Protein AF-A0AAV2H6C2-F1 (afdb_monomer_lite)

Sequence (199 aa):
DSQDSVSSLHEPSRVMVLQISHHDLALISLDKKVAILQCKFKDISSVSQGSLKQDMFGIVAREGSTFICYILNCLSGAVVSEIMGTLQTAFAAAYSKQGAGANTANSSMASSTTGSTTGSTTSTQSGTQNQVCTMCPLHQLHRLSQEIGGMSQQAAHDLLVKKVQLLPDKELNDLNHKMQIEAPESFEESNEVIMIYLR

Organism: Lymnaea stagnalis (NCBI:txid6523)

Secondary structure (DSSP, 8-state):
---------------EEEEE-SSEEEEEETTTTEEEEEEEGGGEEEEEE-SS-TTEEEEEEEETTEEEEEEEE-S-HHHHHHHHHHHHHHHHHHHHGGG-SS-------------------------------TTSHHHHHHHHHHHHTTS-HHHHHHHHHHHHTTS-HHHHHHHHHHHHHH--SSHHHHHHHHHHHH-

InterPro domains:
  IPR006020 PTB/PI domain [PF00640] (8-97)
  IPR011993 PH-like domain superfamily [G3DSA:2.30.29.30] (1-100)

Radius of gyration: 23.99 Å; chains: 1; bounding box: 71×57×54 Å

pLDDT: mean 76.6, std 21.9, range [24.83, 97.31]

Foldseek 3Di:
DDDDPPPPPPPDDFDWDWAQDLFWIFIAGPVVRDTPDIGGPLQWPDKAADPVALQKIWTWGDDPPDIDIDIDGHPHSVVVVVVVVVVVVSSVSNVVVVPPPDDDDDDDDDDDDDDDDDDDDDDDPPPPPPPPPCPRLVNVLVVLVVVLVPDDLVVNLVVLVVVLVPDPPVLNVVLVVQCVVQVDPDSNVVSVSSSVSSD

Structure (mmCIF, N/CA/C/O backbone):
data_AF-A0AAV2H6C2-F1
#
_entry.id   AF-A0AAV2H6C2-F1
#
loop_
_atom_site.group_PDB
_atom_site.id
_atom_site.type_symbol
_atom_site.label_atom_id
_atom_site.label_alt_id
_atom_site.label_comp_id
_atom_site.label_asym_id
_atom_site.label_entity_id
_atom_site.label_seq_id
_atom_site.pdbx_PDB_ins_code
_atom_site.Cartn_x
_atom_site.Cartn_y
_atom_site.Cartn_z
_atom_site.occupancy
_atom_site.B_iso_or_equiv
_atom_site.auth_seq_id
_atom_site.auth_comp_id
_atom_site.auth_asym_id
_atom_site.auth_atom_id
_atom_site.pdbx_PDB_model_num
ATOM 1 N N . ASP A 1 1 ? 48.702 -16.214 3.462 1.00 38.09 1 ASP A N 1
ATOM 2 C CA . ASP A 1 1 ? 48.396 -15.584 2.170 1.00 38.09 1 ASP A CA 1
ATOM 3 C C . ASP A 1 1 ? 47.145 -16.241 1.599 1.00 38.09 1 ASP A C 1
ATOM 5 O O . ASP A 1 1 ? 47.225 -17.223 0.876 1.00 38.09 1 ASP A O 1
ATOM 9 N N . SER A 1 2 ? 45.973 -15.818 2.070 1.00 40.22 2 SER A N 1
ATOM 10 C CA . SER A 1 2 ? 44.694 -16.426 1.679 1.00 40.22 2 SER A CA 1
ATOM 11 C C . SER A 1 2 ? 43.656 -15.316 1.569 1.00 40.22 2 SER A C 1
ATOM 13 O O . SER A 1 2 ? 42.956 -15.003 2.528 1.00 40.22 2 SER A O 1
ATOM 15 N N . GLN A 1 3 ? 43.649 -14.647 0.415 1.00 38.84 3 GLN A N 1
ATOM 16 C CA . GLN A 1 3 ? 42.565 -13.764 -0.007 1.00 38.84 3 GLN A CA 1
ATOM 17 C C . GLN A 1 3 ? 41.456 -14.625 -0.618 1.00 38.84 3 GLN A C 1
ATOM 19 O O . GLN A 1 3 ? 41.525 -15.005 -1.786 1.00 38.84 3 GLN A O 1
ATOM 24 N N . ASP A 1 4 ? 40.426 -14.922 0.172 1.00 40.88 4 ASP A N 1
ATOM 25 C CA . ASP A 1 4 ? 39.151 -15.398 -0.356 1.00 40.88 4 ASP A CA 1
ATOM 26 C C . ASP A 1 4 ? 38.476 -14.258 -1.126 1.00 40.88 4 ASP A C 1
ATOM 28 O O . ASP A 1 4 ? 38.009 -13.261 -0.570 1.00 40.88 4 ASP A O 1
ATOM 32 N N . SER A 1 5 ? 38.474 -14.401 -2.447 1.00 45.78 5 SER A N 1
ATOM 33 C CA . SER A 1 5 ? 37.776 -13.519 -3.371 1.00 45.78 5 SER A CA 1
ATOM 34 C C . SER A 1 5 ? 36.283 -13.831 -3.306 1.00 45.78 5 SER A C 1
ATOM 36 O O . SER A 1 5 ? 35.799 -14.724 -3.997 1.00 45.78 5 SER A O 1
ATOM 38 N N . VAL A 1 6 ? 35.531 -13.095 -2.483 1.00 43.59 6 VAL A N 1
ATOM 39 C CA . VAL A 1 6 ? 34.063 -13.094 -2.554 1.00 43.59 6 VAL A CA 1
ATOM 40 C C . VAL A 1 6 ? 33.668 -12.336 -3.820 1.00 43.59 6 VAL A C 1
ATOM 42 O O . VAL A 1 6 ? 33.412 -11.134 -3.809 1.00 43.59 6 VAL A O 1
ATOM 45 N N . SER A 1 7 ? 33.664 -13.040 -4.949 1.00 40.41 7 SER A N 1
ATOM 46 C CA . SER A 1 7 ? 33.037 -12.581 -6.180 1.00 40.41 7 SER A CA 1
ATOM 47 C C . SER A 1 7 ? 31.546 -12.419 -5.905 1.00 40.41 7 SER A C 1
ATOM 49 O O . SER A 1 7 ? 30.802 -13.401 -5.891 1.00 40.41 7 SER A O 1
ATOM 51 N N . SER A 1 8 ? 31.107 -11.184 -5.645 1.00 43.53 8 SER A N 1
ATOM 52 C CA . SER A 1 8 ? 29.690 -10.846 -5.655 1.00 43.53 8 SER A CA 1
ATOM 53 C C . SER A 1 8 ? 29.160 -11.217 -7.037 1.00 43.53 8 SER A C 1
ATOM 55 O O . SER A 1 8 ? 29.452 -10.521 -8.014 1.00 43.53 8 SER A O 1
ATOM 57 N N . LEU A 1 9 ? 28.429 -12.328 -7.145 1.00 43.00 9 LEU A N 1
ATOM 58 C CA . LEU A 1 9 ? 27.594 -12.580 -8.309 1.00 43.00 9 LEU A CA 1
ATOM 59 C C . LEU A 1 9 ? 26.585 -11.432 -8.353 1.00 43.00 9 LEU A C 1
ATOM 61 O O . LEU A 1 9 ? 25.587 -11.432 -7.636 1.00 43.00 9 LEU A O 1
ATOM 65 N N . HIS A 1 10 ? 26.906 -10.409 -9.142 1.00 46.66 10 HIS A N 1
ATOM 66 C CA . HIS A 1 10 ? 25.959 -9.394 -9.557 1.00 46.66 10 HIS A CA 1
ATOM 67 C C . HIS A 1 10 ? 24.927 -10.133 -10.409 1.00 46.66 10 HIS A C 1
ATOM 69 O O . HIS A 1 10 ? 25.130 -10.357 -11.601 1.00 46.66 10 HIS A O 1
ATOM 75 N N . GLU A 1 11 ? 23.847 -10.584 -9.772 1.00 54.91 11 GLU A N 1
ATOM 76 C CA . GLU A 1 11 ? 22.616 -10.879 -10.492 1.00 54.91 11 GLU A CA 1
ATOM 77 C C . GLU A 1 11 ? 22.307 -9.636 -11.340 1.00 54.91 11 GLU A C 1
ATOM 79 O O . GLU A 1 11 ? 22.266 -8.527 -10.793 1.00 54.91 11 GLU A O 1
ATOM 84 N N . PRO A 1 12 ? 22.179 -9.775 -12.669 1.00 58.50 12 PRO A N 1
ATOM 85 C CA . PRO A 1 12 ? 21.961 -8.629 -13.533 1.00 58.50 12 PRO A CA 1
ATOM 86 C C . PRO A 1 12 ? 20.688 -7.898 -13.103 1.00 58.50 12 PRO A C 1
ATOM 88 O O . PRO A 1 12 ? 19.708 -8.526 -12.693 1.00 58.50 12 PRO A O 1
ATOM 91 N N . SER A 1 13 ? 20.703 -6.565 -13.199 1.00 64.44 13 SER A N 1
ATOM 92 C CA . SER A 1 13 ? 19.525 -5.735 -12.948 1.00 64.44 13 SER A CA 1
ATOM 93 C C . SER A 1 13 ? 18.350 -6.263 -13.766 1.00 64.44 13 SER A C 1
ATOM 95 O O . SER A 1 13 ? 18.356 -6.202 -14.995 1.00 64.44 13 SER A O 1
ATOM 97 N N . ARG A 1 14 ? 17.354 -6.818 -13.076 1.00 78.62 14 ARG A N 1
ATOM 98 C CA . ARG A 1 14 ? 16.168 -7.397 -13.707 1.00 78.62 14 ARG A CA 1
ATOM 99 C C . ARG A 1 14 ? 15.311 -6.266 -14.256 1.00 78.62 14 ARG A C 1
ATOM 101 O O . ARG A 1 14 ? 15.023 -5.310 -13.535 1.00 78.62 14 ARG A O 1
ATOM 108 N N . VAL A 1 15 ? 14.890 -6.364 -15.516 1.00 86.19 15 VAL A N 1
ATOM 109 C CA . VAL A 1 15 ? 13.993 -5.357 -16.096 1.00 86.19 15 VAL A CA 1
ATOM 110 C C . VAL A 1 15 ? 12.587 -5.596 -15.565 1.00 86.19 15 VAL A C 1
ATOM 112 O O . VAL A 1 15 ? 12.036 -6.701 -15.640 1.00 86.19 15 VAL A O 1
ATOM 115 N N . MET A 1 16 ? 12.009 -4.547 -14.996 1.00 90.69 16 MET A N 1
ATOM 116 C CA . MET A 1 16 ? 10.728 -4.609 -14.312 1.00 90.69 16 MET A CA 1
ATOM 117 C C . MET A 1 16 ? 9.835 -3.469 -14.774 1.00 90.69 16 MET A C 1
ATOM 119 O O . MET A 1 16 ? 10.303 -2.364 -15.038 1.00 90.69 16 MET A O 1
ATOM 123 N N . VAL A 1 17 ? 8.540 -3.751 -14.861 1.00 92.50 17 VAL A N 1
ATOM 124 C CA . VAL A 1 17 ? 7.512 -2.767 -15.191 1.00 92.50 17 VAL A CA 1
ATOM 125 C C . VAL A 1 17 ? 6.657 -2.547 -13.959 1.00 92.50 17 VAL A C 1
ATOM 127 O O . VAL A 1 17 ? 6.042 -3.485 -13.454 1.00 92.50 17 VAL A O 1
ATOM 130 N N . LEU A 1 18 ? 6.621 -1.305 -13.484 1.00 94.81 18 LEU A N 1
ATOM 131 C CA . LEU A 1 18 ? 5.650 -0.861 -12.494 1.00 94.81 18 LEU A CA 1
ATOM 132 C C . LEU A 1 18 ? 4.430 -0.316 -13.236 1.00 94.81 18 LEU A C 1
ATOM 134 O O . LEU A 1 18 ? 4.503 0.719 -13.893 1.00 94.81 18 LEU A O 1
ATOM 138 N N . GLN A 1 19 ? 3.312 -1.020 -13.127 1.00 95.56 19 GLN A N 1
ATOM 139 C CA . GLN A 1 19 ? 2.029 -0.595 -13.662 1.00 95.56 19 GLN A CA 1
ATOM 140 C C . GLN A 1 19 ? 1.183 -0.016 -12.529 1.00 95.56 19 GLN A C 1
ATOM 142 O O . GLN A 1 19 ? 0.944 -0.684 -11.525 1.00 95.56 19 GLN A O 1
ATOM 147 N N . ILE A 1 20 ? 0.712 1.216 -12.706 1.00 95.31 20 ILE A N 1
ATOM 148 C CA . ILE A 1 20 ? -0.177 1.900 -11.765 1.00 95.31 20 ILE A CA 1
ATOM 149 C C . ILE A 1 20 ? -1.534 2.047 -12.452 1.00 95.31 20 ILE A C 1
ATOM 151 O O . ILE A 1 20 ? -1.644 2.726 -13.472 1.00 95.31 20 ILE A O 1
ATOM 155 N N . SER A 1 21 ? -2.556 1.393 -11.910 1.00 92.56 21 SER A N 1
ATOM 156 C CA . SER A 1 21 ? -3.930 1.455 -12.413 1.00 92.56 21 SER A CA 1
ATOM 157 C C . SER A 1 21 ? -4.772 2.431 -11.578 1.00 92.56 21 SER A C 1
ATOM 159 O O . SER A 1 21 ? -4.282 3.134 -10.698 1.00 92.56 21 SER A O 1
ATOM 161 N N . HIS A 1 22 ? -6.087 2.455 -11.815 1.00 87.31 22 HIS A N 1
ATOM 162 C CA . HIS A 1 22 ? -7.022 3.254 -11.015 1.00 87.31 22 HIS A CA 1
ATOM 163 C C . HIS A 1 22 ? -7.311 2.696 -9.610 1.00 87.31 22 HIS A C 1
ATOM 165 O O . HIS A 1 22 ? -7.784 3.442 -8.754 1.00 87.31 22 HIS A O 1
ATOM 171 N N . HIS A 1 23 ? -7.094 1.398 -9.375 1.00 89.06 23 HIS A N 1
ATOM 172 C CA . HIS A 1 23 ? -7.501 0.722 -8.132 1.00 89.06 23 HIS A CA 1
ATOM 173 C C . HIS A 1 23 ? -6.420 -0.185 -7.533 1.00 89.06 23 HIS A C 1
ATOM 175 O O . HIS A 1 23 ? -6.549 -0.626 -6.387 1.00 89.06 23 HIS A O 1
ATOM 181 N N . ASP A 1 24 ? -5.377 -0.479 -8.298 1.00 93.94 24 ASP A N 1
ATOM 182 C CA . ASP A 1 24 ? -4.287 -1.365 -7.929 1.00 93.94 24 ASP A CA 1
ATOM 183 C C . ASP A 1 24 ? -2.982 -0.934 -8.599 1.00 93.94 24 ASP A C 1
ATOM 185 O O . ASP A 1 24 ? -2.956 -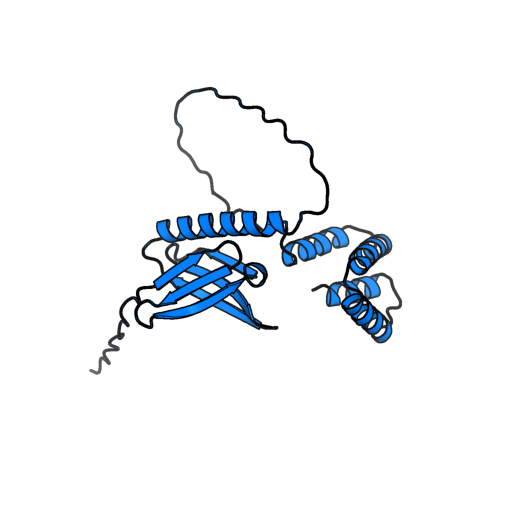0.072 -9.482 1.00 93.94 24 ASP A O 1
ATOM 189 N N . LEU A 1 25 ? -1.889 -1.525 -8.137 1.00 95.38 25 LEU A N 1
ATOM 190 C CA . LEU A 1 25 ? -0.612 -1.503 -8.825 1.00 95.38 25 LEU A CA 1
ATOM 191 C C . LEU A 1 25 ? -0.082 -2.924 -8.971 1.00 95.38 25 LEU A C 1
ATOM 193 O O . LEU A 1 25 ? -0.406 -3.818 -8.182 1.00 95.38 25 LEU A O 1
ATOM 197 N N . ALA A 1 26 ? 0.756 -3.113 -9.980 1.00 95.44 26 ALA A N 1
ATOM 198 C CA . ALA A 1 26 ? 1.449 -4.360 -10.224 1.00 95.44 26 ALA A CA 1
ATOM 199 C C . ALA A 1 26 ? 2.910 -4.100 -10.585 1.00 95.44 26 ALA A C 1
ATOM 201 O O . ALA A 1 26 ? 3.232 -3.151 -11.297 1.00 95.44 26 ALA A O 1
ATOM 202 N N . LEU A 1 27 ? 3.792 -4.975 -10.117 1.00 94.25 27 LEU A N 1
ATOM 203 C CA . LEU A 1 27 ? 5.198 -4.990 -10.485 1.00 94.25 27 LEU A CA 1
ATOM 204 C C . LEU A 1 27 ? 5.484 -6.277 -11.246 1.00 94.25 27 LEU A C 1
ATOM 206 O O . LEU A 1 27 ? 5.406 -7.372 -10.687 1.00 94.25 27 LEU A O 1
ATOM 210 N N . ILE A 1 28 ? 5.799 -6.150 -12.526 1.00 94.00 28 ILE A N 1
ATOM 211 C CA . ILE A 1 28 ? 5.928 -7.272 -13.451 1.00 94.00 28 ILE A CA 1
ATOM 212 C C . ILE A 1 28 ? 7.399 -7.444 -13.800 1.00 94.00 28 ILE A C 1
ATOM 214 O O . ILE A 1 28 ? 8.036 -6.527 -14.314 1.00 94.00 28 ILE A O 1
ATOM 218 N N . SER A 1 29 ? 7.942 -8.632 -13.538 1.00 90.31 29 SER A N 1
ATOM 219 C CA . SER A 1 29 ? 9.258 -9.010 -14.052 1.00 90.31 29 SER A CA 1
ATOM 220 C C . SER A 1 29 ? 9.111 -9.380 -15.523 1.00 90.31 29 SER A C 1
ATOM 222 O O . SER A 1 29 ? 8.353 -10.296 -15.849 1.00 90.31 29 SER A O 1
ATOM 224 N N . LEU A 1 30 ? 9.833 -8.691 -16.408 1.00 89.00 30 LEU A N 1
ATOM 225 C CA . LEU A 1 30 ? 9.777 -8.989 -17.842 1.00 89.00 30 LEU A CA 1
ATOM 226 C C . LEU A 1 30 ? 10.466 -10.313 -18.178 1.00 89.00 30 LEU A C 1
ATOM 228 O O . LEU A 1 30 ? 9.988 -11.044 -19.042 1.00 89.00 30 LEU A O 1
ATOM 232 N N . ASP A 1 31 ? 11.515 -10.659 -17.433 1.00 87.81 31 ASP A N 1
ATOM 233 C CA . ASP A 1 31 ? 12.264 -11.903 -17.627 1.00 87.81 31 ASP A CA 1
ATOM 234 C C . ASP A 1 31 ? 11.393 -13.128 -17.333 1.00 87.81 31 ASP A C 1
ATOM 236 O O . ASP A 1 31 ? 11.352 -14.087 -18.103 1.00 87.81 31 ASP A O 1
ATOM 240 N N . LYS A 1 32 ? 10.647 -13.078 -16.222 1.00 85.12 32 LYS A N 1
ATOM 241 C CA . LYS A 1 32 ? 9.754 -14.167 -15.804 1.00 85.12 32 LYS A CA 1
ATOM 242 C C . LYS A 1 32 ? 8.359 -14.063 -16.411 1.00 85.12 32 LYS A C 1
ATOM 244 O O . LYS A 1 32 ? 7.610 -15.029 -16.331 1.00 85.12 32 LYS A O 1
ATOM 249 N N . LYS A 1 33 ? 8.006 -12.910 -16.990 1.00 88.25 33 LYS A N 1
ATOM 250 C CA . LYS A 1 33 ? 6.657 -12.574 -17.479 1.00 88.25 33 LYS A CA 1
ATOM 251 C C . LYS A 1 33 ? 5.573 -12.784 -16.413 1.00 88.25 33 LYS A C 1
ATOM 253 O O . LYS A 1 33 ? 4.461 -13.204 -16.719 1.00 88.25 33 LYS A O 1
ATOM 258 N N . VAL A 1 34 ? 5.914 -12.515 -15.153 1.00 88.56 34 VAL A N 1
ATOM 259 C CA . VAL A 1 34 ? 5.052 -12.742 -13.984 1.00 88.56 34 VAL A CA 1
ATOM 260 C C . VAL A 1 34 ? 5.003 -11.477 -13.132 1.00 88.56 34 VAL A C 1
ATOM 262 O O . VAL A 1 34 ? 6.025 -10.813 -12.928 1.00 88.56 34 VAL A O 1
ATOM 265 N N . ALA A 1 35 ? 3.810 -11.159 -12.627 1.00 88.81 35 ALA A N 1
ATOM 266 C CA . ALA A 1 35 ? 3.623 -10.147 -11.596 1.00 88.81 35 ALA A CA 1
ATOM 267 C C . ALA A 1 35 ? 4.182 -10.672 -10.269 1.00 88.81 35 ALA A C 1
ATOM 269 O O . ALA A 1 35 ? 3.710 -11.676 -9.741 1.00 88.81 35 ALA A O 1
ATOM 270 N N . ILE A 1 36 ? 5.212 -10.008 -9.750 1.00 89.06 36 ILE A N 1
ATOM 271 C CA . ILE A 1 36 ? 5.844 -10.368 -8.474 1.00 89.06 36 ILE A CA 1
ATOM 272 C C . ILE A 1 36 ? 5.256 -9.596 -7.287 1.00 89.06 36 ILE A C 1
ATOM 274 O O . ILE A 1 36 ? 5.471 -9.965 -6.139 1.00 89.06 36 ILE A O 1
ATOM 278 N N . LEU A 1 37 ? 4.516 -8.527 -7.574 1.00 90.00 37 LEU A N 1
ATOM 279 C CA . LEU A 1 37 ? 3.666 -7.806 -6.639 1.00 90.00 37 LEU A CA 1
ATOM 280 C C . LEU A 1 37 ? 2.396 -7.428 -7.391 1.00 90.00 37 LEU A C 1
ATOM 282 O O . LEU A 1 37 ? 2.471 -6.900 -8.500 1.00 90.00 37 LEU A O 1
ATOM 286 N N . GLN A 1 38 ? 1.248 -7.669 -6.775 1.00 92.94 38 GLN A N 1
ATOM 287 C CA . GLN A 1 38 ? -0.024 -7.106 -7.193 1.00 92.94 38 GLN A CA 1
ATOM 288 C C . GLN A 1 38 ? -0.802 -6.744 -5.933 1.00 92.94 38 GLN A C 1
ATOM 290 O O . GLN A 1 38 ? -1.111 -7.615 -5.124 1.00 92.94 38 GLN A O 1
ATOM 295 N N . CYS A 1 39 ? -1.090 -5.461 -5.739 1.00 92.94 39 CYS A N 1
ATOM 296 C CA . CYS A 1 39 ? -1.792 -4.995 -4.550 1.00 92.94 39 CYS A CA 1
ATOM 297 C C . CYS A 1 39 ? -2.790 -3.892 -4.893 1.00 92.94 39 CYS A C 1
ATOM 299 O O . CYS A 1 39 ? -2.540 -3.021 -5.727 1.00 92.94 39 CYS A O 1
ATOM 301 N N . LYS A 1 40 ? -3.955 -3.940 -4.241 1.00 93.25 40 LYS A N 1
ATOM 302 C CA . LYS A 1 40 ? -4.971 -2.894 -4.365 1.00 93.25 40 LYS A CA 1
ATOM 303 C C . LYS A 1 40 ? -4.565 -1.699 -3.522 1.00 93.25 40 LYS A C 1
ATOM 305 O O . LYS A 1 40 ? -3.961 -1.863 -2.467 1.00 93.25 40 LYS A O 1
ATOM 310 N N . PHE A 1 41 ? -4.984 -0.503 -3.918 1.00 93.12 41 PHE A N 1
ATOM 311 C CA . PHE A 1 41 ? -4.648 0.715 -3.174 1.00 93.12 41 PHE A CA 1
ATOM 312 C C . PHE A 1 41 ? -5.127 0.690 -1.723 1.00 93.12 41 PHE A C 1
ATOM 314 O O . PHE A 1 41 ? -4.418 1.174 -0.850 1.00 93.12 41 PHE A O 1
ATOM 321 N N . LYS A 1 42 ? -6.275 0.056 -1.456 1.00 90.44 42 LYS A N 1
ATOM 322 C CA . LYS A 1 42 ? -6.804 -0.130 -0.096 1.00 90.44 42 LYS A CA 1
ATOM 323 C C . LYS A 1 42 ? -5.921 -1.000 0.812 1.00 90.44 42 LYS A C 1
ATOM 325 O O . LYS A 1 42 ? -6.081 -0.956 2.025 1.00 90.44 42 LYS A O 1
ATOM 330 N N . ASP A 1 43 ? -5.050 -1.818 0.224 1.00 92.56 43 ASP A N 1
ATOM 331 C CA . ASP A 1 43 ? -4.169 -2.742 0.938 1.00 92.56 43 ASP A CA 1
ATOM 332 C C . ASP A 1 43 ? -2.741 -2.173 1.047 1.00 92.56 43 ASP A C 1
ATOM 334 O O . ASP A 1 43 ? -1.874 -2.794 1.655 1.00 92.56 43 ASP A O 1
ATOM 338 N N . ILE A 1 44 ? -2.485 -0.982 0.491 1.00 93.56 44 ILE A N 1
ATOM 339 C CA . ILE A 1 44 ? -1.214 -0.271 0.641 1.00 93.56 44 ILE A CA 1
ATOM 340 C C . ILE A 1 44 ? -1.275 0.587 1.902 1.00 93.56 44 ILE A C 1
ATOM 342 O O . ILE A 1 44 ? -2.089 1.502 2.015 1.00 93.56 44 ILE A O 1
ATOM 346 N N . SER A 1 45 ? -0.368 0.306 2.831 1.00 93.94 45 SER A N 1
ATOM 347 C CA . SER A 1 45 ? -0.226 1.044 4.085 1.00 93.94 45 SER A CA 1
ATOM 348 C C . SER A 1 45 ? 0.587 2.318 3.899 1.00 93.94 45 SER A C 1
ATOM 350 O O . SER A 1 45 ? 0.236 3.367 4.437 1.00 93.94 45 SER A O 1
ATOM 352 N N . SER A 1 46 ? 1.691 2.237 3.154 1.00 92.94 46 SER A N 1
ATOM 353 C CA . SER A 1 46 ? 2.565 3.380 2.904 1.00 92.94 46 SER A CA 1
ATOM 354 C C . SER A 1 46 ? 3.429 3.186 1.664 1.00 92.94 46 SER A C 1
ATOM 356 O O . SER A 1 46 ? 3.724 2.066 1.245 1.00 92.94 46 SER A O 1
ATOM 358 N N . VAL A 1 47 ? 3.848 4.310 1.086 1.00 95.31 47 VAL A N 1
ATOM 359 C CA . VAL A 1 47 ? 4.876 4.374 0.048 1.00 95.31 47 VAL A CA 1
ATOM 360 C C . VAL A 1 47 ? 5.844 5.485 0.437 1.00 95.31 47 VAL A C 1
ATOM 362 O O . VAL A 1 47 ? 5.403 6.553 0.867 1.00 95.31 47 VAL A O 1
ATOM 365 N N . SER A 1 48 ? 7.147 5.255 0.309 1.00 94.75 48 SER A N 1
ATOM 366 C CA . SER A 1 48 ? 8.166 6.241 0.673 1.00 94.75 48 SER A CA 1
ATOM 367 C C . SER A 1 48 ? 9.395 6.171 -0.224 1.00 94.75 48 SER A C 1
ATOM 369 O O . SER A 1 48 ? 9.791 5.107 -0.687 1.00 94.75 48 SER A O 1
ATOM 371 N N . GLN A 1 49 ? 10.029 7.319 -0.447 1.00 95.50 49 GLN A N 1
ATOM 372 C CA . GLN A 1 49 ? 11.342 7.404 -1.082 1.00 95.50 49 GLN A CA 1
ATOM 373 C C . GLN A 1 49 ? 12.448 7.217 -0.035 1.00 95.50 49 GLN A C 1
ATOM 375 O O . GLN A 1 49 ? 12.304 7.632 1.118 1.00 95.50 49 GLN A O 1
ATOM 380 N N . GLY A 1 50 ? 13.561 6.599 -0.431 1.00 92.12 50 GLY A N 1
ATOM 381 C CA . GLY A 1 50 ? 14.717 6.403 0.434 1.00 92.12 50 GLY A CA 1
ATOM 382 C C . GLY A 1 50 ? 15.366 7.730 0.835 1.00 92.12 50 GLY A C 1
ATOM 383 O O . GLY A 1 50 ? 15.700 8.556 -0.011 1.00 92.12 50 GLY A O 1
ATOM 384 N N . SER A 1 51 ? 15.587 7.924 2.138 1.00 91.19 51 SER A N 1
ATOM 385 C CA . SER A 1 51 ? 16.219 9.138 2.680 1.00 91.19 51 SER A CA 1
ATOM 386 C C . SER A 1 51 ? 17.729 9.184 2.440 1.00 91.19 51 SER A C 1
ATOM 388 O O . SER A 1 51 ? 18.283 10.253 2.201 1.00 91.19 51 SER A O 1
ATOM 390 N N . LEU A 1 52 ? 18.391 8.023 2.483 1.00 93.31 52 LEU A N 1
ATOM 391 C CA . LEU A 1 52 ? 19.825 7.888 2.211 1.00 93.31 52 LEU A CA 1
ATOM 392 C C . LEU A 1 52 ? 20.112 7.623 0.727 1.00 93.31 52 LEU A C 1
ATOM 394 O O . LEU A 1 52 ? 21.096 8.118 0.184 1.00 93.31 52 LEU A O 1
ATOM 398 N N . LYS A 1 53 ? 19.252 6.830 0.081 1.00 92.94 53 LYS A N 1
ATOM 399 C CA . LYS A 1 53 ? 19.358 6.425 -1.323 1.00 92.94 53 LYS A CA 1
ATOM 400 C C . LYS A 1 53 ? 18.111 6.874 -2.071 1.00 92.94 53 LYS A C 1
ATOM 402 O O . LYS A 1 53 ? 17.075 6.217 -2.006 1.00 9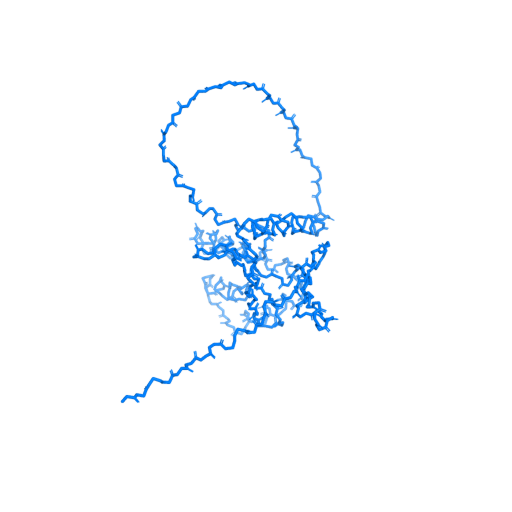2.94 53 LYS A O 1
ATOM 407 N N . GLN A 1 54 ? 18.207 8.031 -2.723 1.00 95.50 54 GLN A N 1
ATOM 408 C CA . GLN A 1 54 ? 17.067 8.672 -3.386 1.00 95.50 54 GLN A CA 1
ATOM 409 C C . GLN A 1 54 ? 16.598 7.929 -4.641 1.00 95.50 54 GLN A C 1
ATOM 411 O O . GLN A 1 54 ? 15.471 8.144 -5.075 1.00 95.50 54 GLN A O 1
ATOM 416 N N . ASP A 1 55 ? 17.442 7.068 -5.208 1.00 95.06 55 ASP A N 1
ATOM 417 C CA . ASP A 1 55 ? 17.149 6.122 -6.289 1.00 95.06 55 ASP A CA 1
ATOM 418 C C . ASP A 1 55 ? 16.367 4.887 -5.819 1.00 95.06 55 ASP A C 1
ATOM 420 O O . ASP A 1 55 ? 15.934 4.086 -6.643 1.00 95.06 55 ASP A O 1
ATOM 424 N N . MET A 1 56 ? 16.112 4.758 -4.516 1.00 95.31 56 MET A N 1
ATOM 425 C CA . MET A 1 56 ? 15.302 3.687 -3.953 1.00 95.31 56 MET A CA 1
ATOM 426 C C . MET A 1 56 ? 13.953 4.198 -3.452 1.00 95.31 56 MET A C 1
ATOM 428 O O . MET A 1 56 ? 13.829 5.319 -2.952 1.00 95.31 56 MET A O 1
ATOM 432 N N . PHE A 1 57 ? 12.942 3.337 -3.515 1.00 96.38 57 PHE A N 1
ATOM 433 C CA . PHE A 1 57 ? 11.657 3.570 -2.863 1.00 96.38 57 PHE A CA 1
ATOM 434 C C . PHE A 1 57 ? 11.075 2.279 -2.296 1.00 96.38 57 PHE A C 1
ATOM 436 O O . PHE A 1 57 ? 11.442 1.174 -2.701 1.00 96.38 57 PHE A O 1
ATOM 443 N N . GLY A 1 58 ? 10.192 2.437 -1.318 1.00 94.75 58 GLY A N 1
ATOM 444 C CA . GLY A 1 58 ? 9.543 1.358 -0.601 1.00 94.75 58 GLY A CA 1
ATOM 445 C C . GLY A 1 58 ? 8.028 1.406 -0.741 1.00 94.75 58 GLY A C 1
ATOM 446 O O . GLY A 1 58 ? 7.437 2.485 -0.737 1.00 94.75 58 GLY A O 1
ATOM 447 N N . ILE A 1 59 ? 7.404 0.232 -0.815 1.00 95.50 59 ILE A N 1
ATOM 448 C CA . ILE A 1 59 ? 5.957 0.043 -0.686 1.00 95.50 59 ILE A CA 1
ATOM 449 C C . ILE A 1 59 ? 5.717 -0.919 0.474 1.00 95.50 59 ILE A C 1
ATOM 451 O O . ILE A 1 59 ? 6.261 -2.022 0.486 1.00 95.50 59 ILE A O 1
ATOM 455 N N . VAL A 1 60 ? 4.871 -0.529 1.423 1.00 95.25 60 VAL A N 1
ATOM 456 C CA . VAL A 1 60 ? 4.382 -1.413 2.483 1.00 95.25 60 VAL A CA 1
ATOM 457 C C . VAL A 1 60 ? 2.945 -1.791 2.165 1.00 95.25 60 VAL A C 1
ATOM 459 O O . VAL A 1 60 ? 2.069 -0.927 2.111 1.00 95.25 60 VAL A O 1
ATOM 462 N N . ALA A 1 61 ? 2.704 -3.081 1.960 1.00 92.81 61 ALA A N 1
ATOM 463 C CA . ALA A 1 61 ? 1.383 -3.637 1.702 1.00 92.81 61 ALA A CA 1
ATOM 464 C C . ALA A 1 61 ? 0.959 -4.565 2.843 1.00 92.81 61 ALA A C 1
ATOM 466 O O . ALA A 1 61 ? 1.793 -5.206 3.483 1.00 92.81 61 ALA A O 1
ATOM 467 N N . ARG A 1 62 ? -0.345 -4.636 3.098 1.00 91.88 62 ARG A N 1
ATOM 468 C CA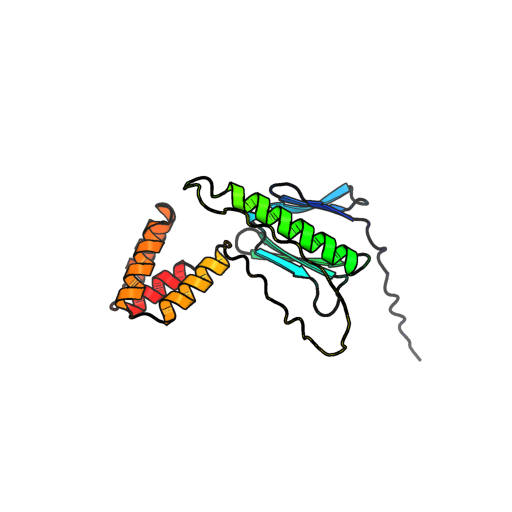 . ARG A 1 62 ? -0.947 -5.550 4.065 1.00 91.88 62 ARG A CA 1
ATOM 469 C C . ARG A 1 62 ? -1.356 -6.849 3.373 1.00 91.88 62 ARG A C 1
ATOM 471 O O . ARG A 1 62 ? -2.131 -6.821 2.421 1.00 91.88 62 ARG A O 1
ATOM 478 N N . GLU A 1 63 ? -0.902 -7.977 3.906 1.00 88.75 63 GLU A N 1
ATOM 479 C CA . GLU A 1 63 ? -1.345 -9.317 3.524 1.00 88.75 63 GLU A CA 1
ATOM 480 C C . GLU A 1 63 ? -1.946 -10.011 4.755 1.00 88.75 63 GLU A C 1
ATOM 482 O O . GLU A 1 63 ? -1.246 -10.432 5.682 1.00 88.75 63 GLU A O 1
ATOM 487 N N . GLY A 1 64 ? -3.281 -10.056 4.808 1.00 86.12 64 GLY A N 1
ATOM 488 C CA . GLY A 1 64 ? -4.015 -10.529 5.983 1.00 86.12 64 GLY A CA 1
ATOM 489 C C . GLY A 1 64 ? -3.740 -9.660 7.215 1.00 86.12 64 GLY A C 1
ATOM 490 O O . GLY A 1 64 ? -4.040 -8.467 7.218 1.00 86.12 64 GLY A O 1
ATOM 491 N N . SER A 1 65 ? -3.168 -10.265 8.256 1.00 86.56 65 SER A N 1
ATOM 492 C CA . SER A 1 65 ? -2.744 -9.594 9.494 1.00 86.56 65 SER A CA 1
ATOM 493 C C . SER A 1 65 ? -1.262 -9.201 9.502 1.00 86.56 65 SER A C 1
ATOM 495 O O . SER A 1 65 ? -0.748 -8.771 10.532 1.00 86.56 65 SER A O 1
ATOM 497 N N . THR A 1 66 ? -0.553 -9.388 8.387 1.00 87.69 66 THR A N 1
ATOM 498 C CA . THR A 1 66 ? 0.886 -9.125 8.273 1.00 87.69 66 THR A CA 1
ATOM 499 C C . THR A 1 66 ? 1.171 -8.003 7.283 1.00 87.69 66 THR A C 1
ATOM 501 O O . THR A 1 66 ? 0.333 -7.666 6.445 1.00 87.69 66 THR A O 1
ATOM 504 N N . PHE A 1 67 ? 2.360 -7.412 7.384 1.00 93.12 67 PHE A N 1
ATOM 505 C CA . PHE A 1 67 ? 2.827 -6.387 6.457 1.00 93.12 67 PHE A CA 1
ATOM 506 C C . PHE A 1 67 ? 4.060 -6.874 5.708 1.00 93.12 67 PHE A C 1
ATOM 508 O O . PHE A 1 67 ? 4.992 -7.406 6.311 1.00 93.12 67 PHE A O 1
ATOM 515 N N . ILE A 1 68 ? 4.075 -6.636 4.400 1.00 91.88 68 ILE A N 1
ATOM 516 C CA . ILE A 1 68 ? 5.201 -6.931 3.521 1.00 91.88 68 ILE A CA 1
ATOM 517 C C . ILE A 1 68 ? 5.762 -5.616 2.997 1.00 91.88 68 ILE A C 1
ATOM 519 O O . ILE A 1 68 ? 5.029 -4.765 2.491 1.00 91.88 68 ILE A O 1
ATOM 523 N N . CYS A 1 69 ? 7.077 -5.461 3.129 1.00 92.56 69 CYS A N 1
ATOM 524 C CA . CYS A 1 69 ? 7.814 -4.311 2.630 1.00 92.56 69 CYS A CA 1
ATOM 525 C C . CYS A 1 69 ? 8.564 -4.689 1.350 1.00 92.56 69 CYS A C 1
ATOM 527 O O . CYS A 1 69 ? 9.421 -5.573 1.358 1.00 92.56 69 CYS A O 1
ATOM 529 N N . TYR A 1 70 ? 8.252 -3.997 0.261 1.00 92.38 70 TYR A N 1
ATOM 530 C CA . TYR A 1 70 ? 8.931 -4.116 -1.021 1.00 92.38 70 TYR A CA 1
ATOM 531 C C . TYR A 1 70 ? 9.865 -2.932 -1.185 1.00 92.38 70 TYR A C 1
ATOM 533 O O . TYR A 1 70 ? 9.408 -1.794 -1.191 1.00 92.38 70 TYR A O 1
ATOM 541 N N . ILE A 1 71 ? 11.157 -3.200 -1.348 1.00 93.38 71 ILE A N 1
ATOM 542 C CA . ILE A 1 71 ? 12.170 -2.179 -1.606 1.00 93.38 71 ILE A CA 1
ATOM 543 C C . ILE A 1 71 ? 12.641 -2.324 -3.049 1.00 93.38 71 ILE A C 1
ATOM 545 O O . ILE A 1 71 ? 13.135 -3.381 -3.442 1.00 93.38 71 ILE A O 1
ATOM 549 N N . LEU A 1 72 ? 12.479 -1.262 -3.833 1.00 92.88 72 LEU A N 1
ATOM 550 C CA . LEU A 1 72 ? 12.821 -1.228 -5.247 1.00 92.88 72 LEU A CA 1
ATOM 551 C C . LEU A 1 72 ? 13.952 -0.237 -5.492 1.00 92.88 72 LEU A C 1
ATOM 553 O O . LEU A 1 72 ? 13.974 0.849 -4.911 1.00 92.88 72 LEU A O 1
ATOM 557 N N . ASN A 1 73 ? 14.864 -0.617 -6.384 1.00 92.75 73 ASN A N 1
ATOM 558 C CA . ASN A 1 73 ? 15.914 0.257 -6.881 1.00 92.75 73 ASN A CA 1
ATOM 559 C C . ASN A 1 73 ? 15.574 0.719 -8.301 1.00 92.75 73 ASN A C 1
ATOM 561 O O . ASN A 1 73 ? 15.291 -0.107 -9.170 1.00 92.75 73 ASN A O 1
ATOM 565 N N . CYS A 1 74 ? 15.609 2.025 -8.525 1.00 91.94 74 CYS A N 1
ATOM 566 C CA . CYS A 1 74 ? 15.355 2.654 -9.812 1.00 91.94 74 CYS A CA 1
ATOM 567 C C . CYS A 1 74 ? 16.664 3.107 -10.465 1.00 91.94 74 CYS A C 1
ATOM 569 O O . CYS A 1 74 ? 17.730 3.105 -9.861 1.00 91.94 74 CYS A O 1
ATOM 571 N N . LEU A 1 75 ? 16.574 3.533 -11.726 1.00 91.50 75 LEU A N 1
ATOM 572 C CA . LEU A 1 75 ? 17.730 4.042 -12.470 1.00 91.50 75 LEU A CA 1
ATOM 573 C C . LEU A 1 75 ? 18.274 5.361 -11.902 1.00 91.50 75 LEU A C 1
ATOM 575 O O . LEU A 1 75 ? 19.457 5.653 -12.047 1.00 91.50 75 LEU A O 1
ATOM 579 N N . SER A 1 76 ? 17.412 6.185 -11.301 1.00 94.75 76 SER A N 1
ATOM 580 C CA . SER A 1 76 ? 17.801 7.451 -10.686 1.00 94.75 76 SER A CA 1
ATOM 581 C C . SER A 1 76 ? 16.755 7.926 -9.681 1.00 94.75 76 SER A C 1
ATOM 583 O O . SER A 1 76 ? 15.594 7.511 -9.721 1.00 94.75 76 SER A O 1
ATOM 585 N N . GLY A 1 77 ? 17.147 8.864 -8.817 1.00 94.88 77 GLY A N 1
ATOM 586 C CA . GLY A 1 77 ? 16.205 9.510 -7.902 1.00 94.88 77 GLY A CA 1
ATOM 587 C C . GLY A 1 77 ? 15.126 10.338 -8.603 1.00 94.88 77 GLY A C 1
ATOM 588 O O . GLY A 1 77 ? 14.030 10.465 -8.072 1.00 94.88 77 GLY A O 1
ATOM 589 N N . ALA A 1 78 ? 15.381 10.837 -9.818 1.00 96.62 78 ALA A N 1
ATOM 590 C CA . ALA A 1 78 ? 14.363 11.535 -10.605 1.00 96.62 78 ALA A CA 1
ATOM 591 C C . ALA A 1 78 ? 13.213 10.595 -11.001 1.00 96.62 78 ALA A C 1
ATOM 593 O O . ALA A 1 78 ? 12.050 10.956 -10.841 1.00 96.62 78 ALA A O 1
ATOM 594 N N . VAL A 1 79 ? 13.537 9.362 -11.416 1.00 95.75 79 VAL A N 1
ATOM 595 C CA . VAL A 1 79 ? 12.534 8.325 -11.712 1.00 95.75 79 VAL A CA 1
ATOM 596 C C . VAL A 1 79 ? 11.707 8.009 -10.467 1.00 95.75 79 VAL A C 1
ATOM 598 O O . VAL A 1 79 ? 10.487 7.902 -10.545 1.00 95.75 79 VAL A O 1
ATOM 601 N N . VAL A 1 80 ? 12.349 7.902 -9.299 1.00 97.31 80 VAL A N 1
ATOM 602 C CA . VAL A 1 80 ? 11.626 7.696 -8.037 1.00 97.31 80 VAL A CA 1
ATOM 603 C C . VAL A 1 80 ? 10.670 8.850 -7.748 1.00 97.31 80 VAL A C 1
ATOM 605 O O . VAL A 1 80 ? 9.513 8.601 -7.420 1.00 97.31 80 VAL A O 1
ATOM 608 N N . SER A 1 81 ? 11.105 10.099 -7.905 1.00 94.62 81 SER A N 1
ATOM 609 C CA . SER A 1 81 ? 10.249 11.270 -7.687 1.00 94.62 81 SER A CA 1
ATOM 610 C C . SER A 1 81 ? 9.019 11.274 -8.603 1.00 94.62 81 SER A C 1
ATOM 612 O O . SER A 1 81 ? 7.912 11.556 -8.143 1.00 94.62 81 SER A O 1
ATOM 614 N N . GLU A 1 82 ? 9.180 10.907 -9.878 1.00 96.69 82 GLU A N 1
ATOM 615 C CA . GLU A 1 82 ? 8.063 10.757 -10.822 1.00 96.69 82 GLU A CA 1
ATOM 616 C C . GLU A 1 82 ? 7.100 9.636 -10.405 1.00 96.69 82 GLU A C 1
ATOM 618 O O . GLU A 1 82 ? 5.879 9.823 -10.427 1.00 96.69 82 GLU A O 1
ATOM 623 N N . ILE A 1 83 ? 7.631 8.491 -9.962 1.00 96.00 83 ILE A N 1
ATOM 624 C CA . ILE A 1 83 ? 6.831 7.379 -9.432 1.00 96.00 83 ILE A CA 1
ATOM 625 C C . ILE A 1 83 ? 6.030 7.836 -8.209 1.00 96.00 83 ILE A C 1
ATOM 627 O O . ILE A 1 83 ? 4.822 7.606 -8.151 1.00 96.00 83 ILE A O 1
ATOM 631 N N . MET A 1 84 ? 6.670 8.517 -7.255 1.00 96.38 84 MET A N 1
ATOM 632 C CA . MET A 1 84 ? 6.019 9.010 -6.039 1.00 96.38 84 MET A CA 1
ATOM 633 C C . MET A 1 84 ? 4.889 9.995 -6.362 1.00 96.38 84 MET A C 1
ATOM 635 O O . MET A 1 84 ? 3.787 9.850 -5.830 1.00 96.38 84 MET A O 1
ATOM 639 N N . GLY A 1 85 ? 5.116 10.947 -7.275 1.00 94.12 85 GLY A N 1
ATOM 640 C CA . GLY A 1 85 ? 4.081 11.890 -7.715 1.00 94.12 85 GLY A CA 1
ATOM 641 C C . GLY A 1 85 ? 2.922 11.207 -8.450 1.00 94.12 85 GLY A C 1
ATOM 642 O O . GLY A 1 85 ? 1.751 11.550 -8.246 1.00 94.12 85 GLY A O 1
ATOM 643 N N . THR A 1 86 ? 3.224 10.184 -9.252 1.00 95.94 86 THR A N 1
ATOM 644 C CA . THR A 1 86 ? 2.210 9.390 -9.959 1.00 95.94 86 THR A CA 1
ATOM 645 C C . THR A 1 86 ? 1.358 8.586 -8.981 1.00 95.94 86 THR A C 1
ATOM 647 O O . THR A 1 86 ? 0.130 8.634 -9.055 1.00 95.94 86 THR A O 1
ATOM 650 N N . LEU A 1 87 ? 1.983 7.896 -8.021 1.00 95.00 87 LEU A N 1
ATOM 651 C CA . LEU A 1 87 ? 1.280 7.147 -6.978 1.00 95.00 87 LEU A CA 1
ATOM 652 C C . LEU A 1 87 ? 0.415 8.069 -6.117 1.00 95.00 87 LEU A C 1
ATOM 654 O O . LEU A 1 87 ? -0.744 7.751 -5.866 1.00 95.00 87 LEU A O 1
ATOM 658 N N . GLN A 1 88 ? 0.925 9.239 -5.727 1.00 92.19 88 GLN A N 1
ATOM 659 C CA . GLN A 1 88 ? 0.153 10.233 -4.980 1.00 92.19 88 GLN A CA 1
ATOM 660 C C . GLN A 1 88 ? -1.103 10.671 -5.746 1.00 92.19 88 GLN A C 1
ATOM 662 O O . GLN A 1 88 ? -2.198 10.701 -5.181 1.00 92.19 88 GLN A O 1
ATOM 667 N N . THR A 1 89 ? -0.959 10.959 -7.040 1.00 90.38 89 THR A N 1
ATOM 668 C CA . THR A 1 89 ? -2.083 11.338 -7.906 1.00 90.38 89 THR A CA 1
ATOM 669 C C . THR A 1 89 ? -3.093 10.196 -8.038 1.00 90.38 89 THR A C 1
ATOM 671 O O . THR A 1 89 ? -4.300 10.412 -7.910 1.00 90.38 89 THR A O 1
ATOM 674 N N . ALA A 1 90 ? -2.614 8.967 -8.237 1.00 92.94 90 ALA A N 1
ATOM 675 C CA . ALA A 1 90 ? -3.459 7.785 -8.354 1.00 92.94 90 ALA A CA 1
ATOM 676 C C . ALA A 1 90 ? -4.234 7.500 -7.055 1.00 92.94 90 ALA A C 1
ATOM 678 O O . ALA A 1 90 ? -5.440 7.250 -7.104 1.00 92.94 90 ALA A O 1
ATOM 679 N N . PHE A 1 91 ? -3.587 7.623 -5.891 1.00 90.88 91 PHE A N 1
ATOM 680 C CA . PHE A 1 91 ? -4.252 7.500 -4.595 1.00 90.88 91 PHE A CA 1
ATOM 681 C C . PHE A 1 91 ? -5.330 8.567 -4.412 1.00 90.88 91 PHE A C 1
ATOM 683 O O . PHE A 1 91 ? -6.466 8.228 -4.083 1.00 90.88 91 PHE A O 1
ATOM 690 N N . ALA A 1 92 ? -5.025 9.839 -4.679 1.00 88.31 92 ALA A N 1
ATOM 691 C CA . ALA A 1 92 ? -6.008 10.919 -4.573 1.00 88.31 92 ALA A CA 1
ATOM 692 C C . ALA A 1 92 ? -7.243 10.665 -5.462 1.00 88.31 92 ALA A C 1
ATOM 694 O O . ALA A 1 92 ? -8.388 10.826 -5.026 1.00 88.31 92 ALA A O 1
ATOM 695 N N . ALA A 1 93 ? -7.029 10.192 -6.693 1.00 88.25 93 ALA A N 1
ATOM 696 C CA . ALA A 1 93 ? -8.106 9.842 -7.615 1.00 88.25 93 ALA A CA 1
ATOM 697 C C . ALA A 1 93 ? -8.932 8.625 -7.150 1.00 88.25 93 ALA A C 1
ATOM 699 O O . ALA A 1 93 ? -10.145 8.586 -7.352 1.00 88.25 93 ALA A O 1
ATOM 700 N N . ALA A 1 94 ? -8.304 7.633 -6.521 1.00 86.38 94 ALA A N 1
ATOM 701 C CA . ALA A 1 94 ? -8.994 6.441 -6.038 1.00 86.38 94 ALA A CA 1
ATOM 702 C C . ALA A 1 94 ? -9.820 6.705 -4.770 1.00 86.38 94 ALA A C 1
ATOM 704 O O . ALA A 1 94 ? -10.962 6.252 -4.677 1.00 86.38 94 ALA A O 1
ATOM 705 N N . TYR A 1 95 ? -9.276 7.470 -3.818 1.00 80.31 95 TYR A N 1
ATOM 706 C CA . TYR A 1 95 ? -9.949 7.776 -2.553 1.00 80.31 95 TYR A CA 1
ATOM 707 C C . TYR A 1 95 ? -11.041 8.841 -2.699 1.00 80.31 95 TYR A C 1
ATOM 709 O O . TYR A 1 95 ? -12.056 8.763 -2.010 1.00 80.31 95 TYR A O 1
ATOM 717 N N . SER A 1 96 ? -10.916 9.775 -3.649 1.00 77.19 96 SER A N 1
ATOM 718 C CA . SER A 1 96 ? -11.994 10.737 -3.944 1.00 77.19 96 SER A CA 1
ATOM 719 C C . SER A 1 96 ? -13.279 10.068 -4.448 1.00 77.19 96 SER A C 1
ATOM 721 O O . SER A 1 96 ? -14.371 10.571 -4.197 1.00 77.19 96 SER A O 1
ATOM 723 N N . LYS A 1 97 ? -13.184 8.898 -5.096 1.00 60.47 97 LYS A N 1
ATOM 724 C CA . LYS A 1 97 ? -14.352 8.129 -5.559 1.00 60.47 97 LYS A CA 1
ATOM 725 C C . LYS A 1 97 ? -15.023 7.283 -4.472 1.00 60.47 97 LYS A C 1
ATOM 727 O O . LYS A 1 97 ? -16.174 6.900 -4.651 1.00 60.47 97 LYS A O 1
ATOM 732 N N . GLN A 1 98 ? -14.350 7.002 -3.355 1.00 55.75 98 GLN A N 1
ATOM 733 C CA . GLN A 1 98 ? -14.925 6.221 -2.248 1.00 55.75 98 GLN A CA 1
ATOM 734 C C . GLN A 1 98 ? -15.777 7.064 -1.282 1.00 55.75 98 GLN A C 1
ATOM 736 O O . GLN A 1 98 ? -16.452 6.502 -0.427 1.00 55.75 98 GLN A O 1
ATOM 741 N N . GLY A 1 99 ? -15.796 8.393 -1.445 1.00 47.69 99 GLY A N 1
ATOM 742 C CA . GLY A 1 99 ? -16.565 9.331 -0.620 1.00 47.69 99 GLY A CA 1
ATOM 743 C C . GLY A 1 99 ? -17.810 9.931 -1.285 1.00 47.69 99 GLY A C 1
ATOM 744 O O . GLY A 1 99 ? -18.295 10.958 -0.817 1.00 47.69 99 GLY A O 1
ATOM 745 N N . ALA A 1 100 ? -18.331 9.353 -2.375 1.00 40.00 100 ALA A N 1
ATOM 746 C CA . ALA A 1 100 ? -19.526 9.866 -3.058 1.00 40.00 100 ALA A CA 1
ATOM 747 C C . ALA A 1 100 ? -20.814 9.558 -2.267 1.00 40.00 100 ALA A C 1
ATOM 749 O O . ALA A 1 100 ? -21.635 8.729 -2.649 1.00 40.00 100 ALA A O 1
ATOM 750 N N . GLY A 1 101 ? -20.959 10.265 -1.150 1.00 42.38 101 GLY A N 1
ATOM 751 C CA . GLY A 1 101 ? -22.113 10.277 -0.270 1.00 42.38 101 GLY A CA 1
ATOM 752 C C . GLY A 1 101 ? -22.070 11.456 0.704 1.00 42.38 101 GLY A C 1
ATOM 753 O O . GLY A 1 101 ? -22.206 11.217 1.894 1.00 42.38 101 GLY A O 1
ATOM 754 N N . ALA A 1 102 ? -21.821 12.690 0.227 1.00 37.44 102 ALA A N 1
ATOM 755 C CA . ALA A 1 102 ? -22.391 13.950 0.754 1.00 37.44 102 ALA A CA 1
ATOM 756 C C . ALA A 1 102 ? -21.744 15.218 0.137 1.00 37.44 102 ALA A C 1
ATOM 758 O O . ALA A 1 102 ? -20.574 15.508 0.351 1.00 37.44 102 ALA A O 1
ATOM 759 N N . ASN A 1 103 ? -22.591 15.994 -0.548 1.00 41.62 103 ASN A N 1
ATOM 760 C CA . ASN A 1 103 ? -22.632 17.457 -0.705 1.00 41.62 103 ASN A CA 1
ATOM 761 C C . ASN A 1 103 ? -21.479 18.246 -1.364 1.00 41.62 103 ASN A C 1
ATOM 763 O O . ASN A 1 103 ? -20.457 18.586 -0.777 1.00 41.62 103 ASN A O 1
ATOM 767 N N . THR A 1 104 ? -21.791 18.695 -2.583 1.00 36.91 104 THR A N 1
ATOM 768 C CA . THR A 1 104 ? -21.243 19.851 -3.300 1.00 36.91 104 THR A CA 1
ATOM 769 C C . THR A 1 104 ? -21.546 21.171 -2.583 1.00 36.91 104 THR A C 1
ATOM 771 O O . THR A 1 104 ? -22.707 21.451 -2.304 1.00 36.91 104 THR A O 1
ATOM 774 N N . ALA A 1 105 ? -20.514 21.996 -2.371 1.00 38.94 105 ALA A N 1
ATOM 775 C CA . ALA A 1 105 ? -20.426 23.420 -2.745 1.00 38.94 105 ALA A CA 1
ATOM 776 C C . ALA A 1 105 ? -19.453 24.156 -1.809 1.00 38.94 105 ALA A C 1
ATOM 778 O O . ALA A 1 105 ? -19.777 24.420 -0.657 1.00 38.94 105 ALA A O 1
ATOM 779 N N . ASN A 1 106 ? -18.266 24.505 -2.311 1.00 38.84 106 ASN A N 1
ATOM 780 C CA . ASN A 1 106 ? -17.859 25.897 -2.544 1.00 38.84 106 ASN A CA 1
ATOM 781 C C . ASN A 1 106 ? -16.333 25.960 -2.744 1.00 38.84 106 ASN A C 1
ATOM 783 O O . ASN A 1 106 ? -15.563 25.805 -1.800 1.00 38.84 106 ASN A O 1
ATOM 787 N N . SER A 1 107 ? -15.891 26.223 -3.970 1.00 38.31 107 SER A N 1
ATOM 788 C CA . SER A 1 107 ? -14.561 26.779 -4.224 1.00 38.31 107 SER A CA 1
ATOM 789 C C . SER A 1 107 ? -14.613 27.619 -5.493 1.00 38.31 107 SER A C 1
ATOM 791 O O . SER A 1 107 ? -14.268 27.204 -6.597 1.00 38.31 107 SER A O 1
ATOM 793 N N . SER A 1 108 ? -15.098 28.843 -5.315 1.00 37.03 108 SER A N 1
ATOM 794 C CA . SER A 1 108 ? -14.864 29.950 -6.230 1.00 37.03 108 SER A CA 1
ATOM 795 C C . SER A 1 108 ? -13.357 30.159 -6.418 1.00 37.03 108 SER A C 1
ATOM 797 O O . SER A 1 108 ? -12.636 30.501 -5.480 1.00 37.03 108 SER A O 1
ATOM 799 N N . MET A 1 109 ? -12.906 29.929 -7.651 1.00 40.59 109 MET A N 1
ATOM 800 C CA . MET A 1 109 ? -11.594 30.306 -8.164 1.00 40.59 109 MET A CA 1
ATOM 801 C C . MET A 1 109 ? -11.449 31.830 -8.139 1.00 40.59 109 MET A C 1
ATOM 803 O O . MET A 1 109 ? -12.285 32.541 -8.693 1.00 40.59 109 MET A O 1
ATOM 807 N N . ALA A 1 110 ? -10.350 32.320 -7.576 1.00 33.25 110 ALA A N 1
ATOM 808 C CA . ALA A 1 110 ? -9.815 33.632 -7.906 1.00 33.25 110 ALA A CA 1
ATOM 809 C C . ALA A 1 110 ? -8.356 33.456 -8.328 1.00 33.25 110 ALA A C 1
ATOM 811 O O . ALA A 1 110 ? -7.462 33.184 -7.532 1.00 33.25 110 ALA A O 1
ATOM 812 N N . SER A 1 111 ? -8.167 33.556 -9.635 1.00 41.91 111 SER A N 1
ATOM 813 C CA . SER A 1 111 ? -6.916 33.776 -10.341 1.00 41.91 111 SER A CA 1
ATOM 814 C C . SER A 1 111 ? -6.373 35.178 -10.060 1.00 41.91 111 SER A C 1
ATOM 816 O O . SER A 1 111 ? -7.116 36.149 -10.181 1.00 41.91 111 SER A O 1
ATOM 818 N N . SER A 1 112 ? -5.071 35.306 -9.804 1.00 33.59 112 SER A N 1
ATOM 819 C CA . SER A 1 112 ? -4.363 36.580 -9.967 1.00 33.59 112 SER A CA 1
ATOM 820 C C . SER A 1 112 ? -2.893 36.353 -10.313 1.00 33.59 112 SER A C 1
ATOM 822 O O . SER A 1 112 ? -2.071 35.970 -9.483 1.00 33.59 112 SER A O 1
ATOM 824 N N . THR A 1 113 ? -2.604 36.598 -11.583 1.00 36.75 113 THR A N 1
ATOM 825 C CA . THR A 1 113 ? -1.299 36.826 -12.200 1.00 36.75 113 THR A CA 1
ATOM 826 C C . THR A 1 113 ? -0.750 38.184 -11.755 1.00 36.75 113 THR A C 1
ATOM 828 O O . THR A 1 113 ? -1.493 39.147 -11.877 1.00 36.75 113 THR A O 1
ATOM 831 N N . THR A 1 114 ? 0.529 38.292 -11.366 1.00 32.06 114 THR A N 1
ATOM 832 C CA . THR A 1 114 ? 1.406 39.448 -11.688 1.00 32.06 114 THR A CA 1
ATOM 833 C C . THR A 1 114 ? 2.880 39.187 -11.328 1.00 32.06 114 THR A C 1
ATOM 835 O O . THR A 1 114 ? 3.221 39.005 -10.168 1.00 32.06 114 THR A O 1
ATOM 838 N N . GLY A 1 115 ? 3.710 39.199 -12.376 1.00 29.45 115 GLY A N 1
ATOM 839 C CA . GLY A 1 115 ? 5.107 39.642 -12.536 1.00 29.45 115 GLY A CA 1
ATOM 840 C C . GLY A 1 115 ? 6.099 39.916 -11.384 1.00 29.45 115 GLY A C 1
ATOM 841 O O . GLY A 1 115 ? 5.817 40.640 -10.436 1.00 29.45 115 GLY A O 1
ATOM 842 N N . SER A 1 116 ? 7.357 39.593 -11.737 1.00 32.19 116 SER A N 1
ATOM 843 C CA . SER A 1 116 ? 8.619 40.373 -11.607 1.00 32.19 116 SER A CA 1
ATOM 844 C C . SER A 1 116 ? 9.620 40.148 -10.443 1.00 32.19 116 SER A C 1
ATOM 846 O O . SER A 1 116 ? 9.442 40.633 -9.338 1.00 32.19 116 SER A O 1
ATOM 848 N N . THR A 1 117 ? 10.745 39.520 -10.833 1.00 32.50 117 THR A N 1
ATOM 849 C CA . THR A 1 117 ? 12.175 39.922 -10.717 1.00 32.50 117 THR A CA 1
ATOM 850 C C . THR A 1 117 ? 12.955 39.939 -9.383 1.00 32.50 117 THR A C 1
ATOM 852 O O . THR A 1 117 ? 12.562 40.514 -8.380 1.00 32.50 117 THR A O 1
ATOM 855 N N . THR A 1 118 ? 14.211 39.482 -9.535 1.00 29.91 118 THR A N 1
ATOM 856 C CA . THR A 1 118 ? 15.476 39.785 -8.823 1.00 29.91 118 THR A CA 1
ATOM 857 C C . THR A 1 118 ? 15.848 38.987 -7.572 1.00 29.91 118 THR A C 1
ATOM 859 O O . THR A 1 118 ? 15.048 38.729 -6.686 1.00 29.91 118 THR A O 1
ATOM 862 N N . GLY A 1 119 ? 17.112 38.548 -7.578 1.00 36.47 119 GLY A N 1
ATOM 863 C CA . GLY A 1 119 ? 17.667 37.498 -6.736 1.00 36.47 119 GLY A CA 1
ATOM 864 C C . GLY A 1 119 ? 18.030 37.894 -5.310 1.00 36.47 119 GLY A C 1
ATOM 865 O O . GLY A 1 119 ? 18.252 39.054 -4.986 1.00 36.47 119 GLY A O 1
ATOM 866 N N . SER A 1 120 ? 18.177 36.872 -4.477 1.00 30.14 120 SER A N 1
ATOM 867 C CA . SER A 1 120 ? 19.148 36.829 -3.386 1.00 30.14 120 SER A CA 1
ATOM 868 C C . SER A 1 120 ? 19.291 35.391 -2.892 1.00 30.14 120 SER A C 1
ATOM 870 O O . SER A 1 120 ? 18.333 34.644 -2.722 1.00 30.14 120 SER A O 1
ATOM 872 N N . THR A 1 121 ? 20.549 35.009 -2.729 1.00 35.56 121 THR A N 1
ATOM 873 C CA . THR A 1 121 ? 21.054 33.871 -1.968 1.00 35.56 121 THR A CA 1
ATOM 874 C C . THR A 1 121 ? 20.424 33.772 -0.575 1.00 35.56 121 THR A C 1
ATOM 876 O O . THR A 1 121 ? 20.168 34.802 0.048 1.00 35.56 121 THR A O 1
ATOM 879 N N . THR A 1 122 ? 20.361 32.534 -0.058 1.00 27.20 122 THR A N 1
ATOM 880 C CA . THR A 1 122 ? 20.526 32.098 1.355 1.00 27.20 122 THR A CA 1
ATOM 881 C C . THR A 1 122 ? 19.363 31.242 1.890 1.00 27.20 122 THR A C 1
ATOM 883 O O . THR A 1 122 ? 18.264 31.725 2.122 1.00 27.20 122 THR A O 1
ATOM 886 N N . SER A 1 123 ? 19.672 29.951 2.098 1.00 39.12 123 SER A N 1
ATOM 887 C CA . SER A 1 123 ? 19.062 28.973 3.022 1.00 39.12 123 SER A CA 1
ATOM 888 C C . SER A 1 123 ? 17.535 28.879 3.127 1.00 39.12 123 SER A C 1
ATOM 890 O O . SER A 1 123 ? 16.880 29.701 3.763 1.00 39.12 123 SER A O 1
ATOM 892 N N . THR A 1 124 ? 16.979 27.739 2.715 1.00 24.83 124 THR A N 1
ATOM 893 C CA . THR A 1 124 ? 15.778 27.209 3.370 1.00 24.83 124 THR A CA 1
ATOM 894 C C . THR A 1 124 ? 15.866 25.692 3.405 1.00 24.83 124 THR A C 1
ATOM 896 O O . THR A 1 124 ? 15.843 25.025 2.375 1.00 24.83 124 THR A O 1
ATOM 899 N N . GLN A 1 125 ? 16.030 25.161 4.616 1.00 37.00 125 GLN A N 1
ATOM 900 C CA . GLN A 1 125 ? 15.753 23.772 4.943 1.00 37.00 125 GLN A CA 1
ATOM 901 C C . GLN A 1 125 ? 14.332 23.459 4.470 1.00 37.00 125 GLN A C 1
ATOM 903 O O . GLN A 1 125 ? 13.355 23.911 5.065 1.00 37.00 125 GLN A O 1
ATOM 908 N N . SER A 1 126 ? 14.207 22.687 3.398 1.00 32.84 126 SER A N 1
ATOM 909 C CA . SER A 1 126 ? 12.976 21.986 3.068 1.00 32.84 126 SER A CA 1
ATOM 910 C C . SER A 1 126 ? 12.827 20.847 4.072 1.00 32.84 126 SER A C 1
ATOM 912 O O . SER A 1 126 ? 13.211 19.706 3.826 1.00 32.84 126 SER A O 1
ATOM 914 N N . GLY A 1 127 ? 12.320 21.195 5.258 1.00 31.23 127 GLY A N 1
ATOM 915 C CA . GLY A 1 127 ? 11.834 20.224 6.222 1.00 31.23 127 GLY A CA 1
ATOM 916 C C . GLY A 1 127 ? 10.899 19.270 5.495 1.00 31.23 127 GLY A C 1
ATOM 917 O O . GLY A 1 127 ? 9.948 19.700 4.844 1.00 31.23 127 GLY A O 1
ATOM 918 N N . THR A 1 128 ? 11.216 17.983 5.562 1.00 40.16 128 THR A N 1
ATOM 919 C CA . THR A 1 128 ? 10.370 16.881 5.118 1.00 40.16 128 THR A CA 1
ATOM 920 C C . THR A 1 128 ? 8.982 17.055 5.727 1.00 40.16 128 THR A C 1
ATOM 922 O O . THR A 1 128 ? 8.744 16.642 6.863 1.00 40.16 128 THR A O 1
ATOM 925 N N . GLN A 1 129 ? 8.058 17.699 5.008 1.00 39.69 129 GLN A N 1
ATOM 926 C CA . GLN A 1 129 ? 6.654 17.641 5.374 1.00 39.69 129 GLN A CA 1
ATOM 927 C C . GLN A 1 129 ? 6.244 16.202 5.116 1.00 39.69 129 GLN A C 1
ATOM 929 O O . GLN A 1 129 ? 6.084 15.778 3.976 1.00 39.69 129 GLN A O 1
ATOM 934 N N . ASN A 1 130 ? 6.181 15.441 6.203 1.00 47.06 130 ASN A N 1
ATOM 935 C CA . ASN A 1 130 ? 5.591 14.122 6.267 1.00 47.06 130 ASN A CA 1
ATOM 936 C C . ASN A 1 130 ? 4.146 14.298 5.777 1.00 47.06 130 ASN A C 1
ATOM 938 O O . ASN A 1 130 ? 3.286 14.739 6.537 1.00 47.06 130 ASN A O 1
ATOM 942 N N . GLN A 1 131 ? 3.906 14.103 4.478 1.00 49.91 131 GLN A N 1
ATOM 943 C CA . GLN A 1 131 ? 2.588 14.281 3.873 1.00 49.91 131 GLN A CA 1
ATOM 944 C C . GLN A 1 131 ? 1.744 13.079 4.290 1.00 49.91 131 GLN A C 1
ATOM 946 O O . GLN A 1 131 ? 1.628 12.085 3.575 1.00 49.91 131 GLN A O 1
ATOM 951 N N . VAL A 1 132 ? 1.229 13.135 5.517 1.00 57.44 132 VAL A N 1
ATOM 952 C CA . VAL A 1 132 ? 0.352 12.105 6.049 1.00 57.44 132 VAL A CA 1
ATOM 953 C C . VAL A 1 132 ? -0.980 12.240 5.325 1.00 57.44 132 VAL A C 1
ATOM 955 O O . VAL A 1 132 ? -1.587 13.309 5.323 1.00 57.44 132 VAL A O 1
ATOM 958 N N . CYS A 1 133 ? -1.423 11.164 4.675 1.00 52.78 133 CYS A N 1
ATOM 959 C CA . CYS A 1 133 ? -2.739 11.126 4.052 1.00 52.78 133 CYS A CA 1
ATOM 960 C C . CYS A 1 133 ? -3.794 11.419 5.124 1.00 52.78 133 CYS A C 1
ATOM 962 O O . CYS A 1 133 ? -4.041 10.587 5.994 1.00 52.78 133 CYS A O 1
ATOM 964 N N . THR A 1 134 ? -4.434 12.588 5.058 1.00 60.62 134 THR A N 1
ATOM 965 C CA . THR A 1 134 ? -5.420 13.010 6.065 1.00 60.62 134 THR A CA 1
ATOM 966 C C . THR A 1 134 ? -6.668 12.126 6.082 1.00 60.62 134 THR A C 1
ATOM 968 O O . THR A 1 134 ? -7.445 12.168 7.034 1.00 60.62 134 THR A O 1
ATOM 971 N N . MET A 1 135 ? -6.843 11.302 5.044 1.00 63.84 135 MET A N 1
ATOM 972 C CA . MET A 1 135 ? -7.980 10.411 4.832 1.00 63.84 135 MET A CA 1
ATOM 973 C C . MET A 1 135 ? -7.674 8.935 5.105 1.00 63.84 135 MET A C 1
ATOM 975 O O . MET A 1 135 ? -8.593 8.124 5.025 1.00 63.84 135 MET A O 1
ATOM 979 N N . CYS A 1 136 ? -6.429 8.550 5.418 1.00 66.50 136 CYS A N 1
ATOM 980 C CA . CYS A 1 136 ? -6.152 7.140 5.686 1.00 66.50 136 CYS A CA 1
ATOM 981 C C . CYS A 1 136 ? -6.665 6.737 7.085 1.00 66.50 136 CYS A C 1
ATOM 983 O O . CYS A 1 136 ? -6.544 7.529 8.025 1.00 66.50 136 CYS A O 1
ATOM 985 N N . PRO A 1 137 ? -7.204 5.512 7.259 1.00 71.06 137 PRO A N 1
ATOM 986 C CA . PRO A 1 137 ? -7.721 5.044 8.549 1.00 71.06 137 PRO A CA 1
ATOM 987 C C . PRO A 1 137 ? -6.711 5.176 9.695 1.00 71.06 137 PRO A C 1
ATOM 989 O O . PRO A 1 137 ? -7.072 5.571 10.799 1.00 71.06 137 PRO A O 1
ATOM 992 N N . LEU A 1 138 ? -5.422 4.955 9.409 1.00 76.25 138 LEU A N 1
ATOM 993 C CA . LEU A 1 138 ? -4.346 5.102 10.390 1.00 76.25 138 LEU A CA 1
ATOM 994 C C . LEU A 1 138 ? -4.163 6.561 10.846 1.00 76.25 138 LEU A C 1
ATOM 996 O O . LEU A 1 138 ? -3.958 6.819 12.030 1.00 76.25 138 LEU A O 1
ATOM 1000 N N . HIS A 1 139 ? -4.274 7.533 9.935 1.00 76.12 139 HIS A N 1
ATOM 1001 C CA . HIS A 1 139 ? -4.223 8.948 10.299 1.00 76.12 139 HIS A CA 1
ATOM 1002 C C . HIS A 1 139 ? -5.491 9.392 11.023 1.00 76.12 139 HIS A C 1
ATOM 1004 O O . HIS A 1 139 ? -5.400 10.175 11.962 1.00 76.12 139 HIS A O 1
ATOM 1010 N N . GLN A 1 140 ? -6.662 8.878 10.638 1.00 76.88 140 GLN A N 1
ATOM 1011 C CA . GLN A 1 140 ? -7.908 9.154 11.354 1.00 76.88 140 GLN A CA 1
ATOM 1012 C C . GLN A 1 140 ? -7.850 8.648 12.798 1.00 76.88 140 GLN A C 1
ATOM 1014 O O . GLN A 1 140 ? -8.249 9.372 13.707 1.00 76.88 140 GLN A O 1
ATOM 1019 N N . LEU A 1 141 ? -7.295 7.455 13.018 1.00 79.75 141 LEU A N 1
ATOM 1020 C CA . LEU A 1 141 ? -7.068 6.901 14.349 1.00 79.75 141 LEU A CA 1
ATOM 1021 C C . LEU A 1 141 ? -6.036 7.715 15.141 1.00 79.75 141 LEU A C 1
ATOM 1023 O O . LEU A 1 141 ? -6.246 8.032 16.312 1.00 79.75 141 LEU A O 1
ATOM 1027 N N . HIS A 1 142 ? -4.927 8.094 14.506 1.00 79.19 142 HIS A N 1
ATOM 1028 C CA . HIS A 1 142 ? -3.913 8.938 15.134 1.00 79.19 142 HIS A CA 1
ATOM 1029 C C . HIS A 1 142 ? -4.479 10.311 15.527 1.00 79.19 142 HIS A C 1
ATOM 1031 O O . HIS A 1 142 ? -4.229 10.795 16.628 1.00 79.19 142 HIS A O 1
ATOM 1037 N N . ARG A 1 143 ? -5.295 10.914 14.660 1.00 80.56 143 ARG A N 1
ATOM 1038 C CA . ARG A 1 143 ? -5.988 12.178 14.919 1.00 80.56 143 ARG A CA 1
ATOM 1039 C C . ARG A 1 143 ? -6.995 12.044 16.056 1.00 80.56 143 ARG A C 1
ATOM 1041 O O . ARG A 1 143 ? -6.992 12.877 16.950 1.00 80.56 143 ARG A O 1
ATOM 1048 N N . LEU A 1 144 ? -7.785 10.971 16.066 1.00 81.56 144 LEU A N 1
ATOM 1049 C CA . LEU A 1 144 ? -8.709 10.656 17.157 1.00 81.56 144 LEU A CA 1
ATOM 1050 C C . LEU A 1 144 ? -7.961 10.517 18.491 1.00 81.56 144 LEU A C 1
ATOM 1052 O O . LEU A 1 144 ? -8.388 11.072 19.497 1.00 81.56 144 LEU A O 1
ATOM 1056 N N . SER A 1 145 ? -6.801 9.855 18.478 1.00 81.38 145 SER A N 1
ATOM 1057 C CA . SER A 1 145 ? -5.938 9.718 19.659 1.00 81.38 145 SER A CA 1
ATOM 1058 C C . SER A 1 145 ? -5.462 11.078 20.187 1.00 81.38 145 SER A C 1
ATOM 1060 O O . SER A 1 145 ? -5.435 11.293 21.395 1.00 81.38 145 SER A O 1
ATOM 1062 N N . GLN A 1 146 ? -5.102 12.006 19.292 1.00 82.06 146 GLN A N 1
ATOM 1063 C CA . GLN A 1 146 ? -4.704 13.367 19.671 1.00 82.06 146 GLN A CA 1
ATOM 1064 C C . GLN A 1 146 ? -5.882 14.199 20.196 1.00 82.06 146 GLN A C 1
ATOM 1066 O O . GLN A 1 146 ? -5.717 14.928 21.169 1.00 82.06 146 GLN A O 1
ATOM 1071 N N . GLU A 1 147 ? -7.058 14.089 19.570 1.00 81.19 147 GLU A N 1
ATOM 1072 C CA . GLU A 1 147 ? -8.274 14.798 19.990 1.00 81.19 147 GLU A CA 1
ATOM 1073 C C . GLU A 1 147 ? -8.696 14.368 21.407 1.00 81.19 147 GLU A C 1
ATOM 1075 O O . GLU A 1 147 ? -8.991 15.215 22.246 1.00 81.19 147 GLU A O 1
ATOM 1080 N N . ILE A 1 148 ? -8.624 13.069 21.711 1.00 84.12 148 ILE A N 1
ATOM 1081 C CA . ILE A 1 148 ? -8.977 12.515 23.027 1.00 84.12 148 ILE A CA 1
ATOM 1082 C C . ILE A 1 148 ? -7.990 12.936 24.124 1.00 84.12 148 ILE A C 1
ATOM 1084 O O . ILE A 1 148 ? -8.412 13.206 25.247 1.00 84.12 148 ILE A O 1
ATOM 1088 N N . GLY A 1 149 ? -6.695 13.053 23.812 1.00 79.25 149 GLY A N 1
ATOM 1089 C CA . GLY A 1 149 ? -5.664 13.419 24.792 1.00 79.25 149 GLY A CA 1
ATOM 1090 C C . GLY A 1 149 ? -5.809 14.823 25.399 1.00 79.25 149 GLY A C 1
ATOM 1091 O O . GLY A 1 149 ? -5.179 15.107 26.414 1.00 79.25 149 GLY A O 1
ATOM 1092 N N . GLY A 1 150 ? -6.624 15.700 24.800 1.00 76.69 150 GLY A N 1
ATOM 1093 C CA . GLY A 1 150 ? -6.872 17.065 25.285 1.00 76.69 150 GLY A CA 1
ATOM 1094 C C . GLY A 1 150 ? -8.225 17.281 25.973 1.00 76.69 150 GLY A C 1
ATOM 1095 O O . GLY A 1 150 ? -8.529 18.411 26.354 1.00 76.69 150 GLY A O 1
ATOM 1096 N N . MET A 1 151 ? -9.060 16.246 26.097 1.00 83.88 151 MET A N 1
ATOM 1097 C CA . MET A 1 151 ? -10.447 16.354 26.570 1.00 83.88 151 MET A CA 1
ATOM 1098 C C . MET A 1 151 ? -10.631 15.739 27.967 1.00 83.88 151 MET A C 1
ATOM 1100 O O . MET A 1 151 ? -9.767 15.027 28.472 1.00 83.88 151 MET A O 1
ATOM 1104 N N . SER A 1 152 ? -11.768 16.016 28.618 1.00 87.00 152 SER A N 1
ATOM 1105 C CA . SER A 1 152 ? -12.137 15.326 29.862 1.00 87.00 152 SER A CA 1
ATOM 1106 C C . SER A 1 152 ? -12.535 13.872 29.583 1.00 87.00 152 SER A C 1
ATOM 1108 O O . SER A 1 152 ? -13.044 13.564 28.505 1.00 87.00 152 SER A O 1
ATOM 1110 N N . GLN A 1 153 ? -12.354 12.982 30.567 1.00 85.88 153 GLN A N 1
ATOM 1111 C CA . GLN A 1 153 ? -12.623 11.539 30.433 1.00 85.88 153 GLN A CA 1
ATOM 1112 C C . GLN A 1 153 ? -14.041 11.236 29.914 1.00 85.88 153 GLN A C 1
ATOM 1114 O O . GLN A 1 153 ? -14.212 10.375 29.053 1.00 85.88 153 GLN A O 1
ATOM 1119 N N . GLN A 1 154 ? -15.037 12.006 30.368 1.00 87.62 154 GLN A N 1
ATOM 1120 C CA . GLN A 1 154 ? -16.425 11.907 29.905 1.00 87.62 154 GLN A CA 1
ATOM 1121 C C . GLN A 1 154 ? -16.586 12.316 28.434 1.00 87.62 154 GLN A C 1
ATOM 1123 O O . GLN A 1 154 ? -17.230 11.624 27.653 1.00 87.62 154 GLN A O 1
ATOM 1128 N N . ALA A 1 155 ? -15.990 13.444 28.041 1.00 87.50 155 ALA A N 1
AT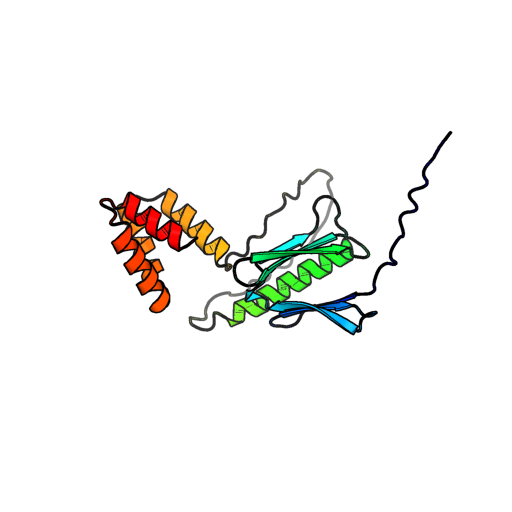OM 1129 C CA . ALA A 1 155 ? -16.136 13.974 26.690 1.00 87.50 155 ALA A CA 1
ATOM 1130 C C . ALA A 1 155 ? -15.385 13.113 25.657 1.00 87.50 155 ALA A C 1
ATOM 1132 O O . ALA A 1 155 ? -15.851 12.946 24.529 1.00 87.50 155 ALA A O 1
ATOM 1133 N N . ALA A 1 156 ? -14.252 12.530 26.059 1.00 87.56 156 ALA A N 1
ATOM 1134 C CA . ALA A 1 156 ? -13.540 11.516 25.291 1.00 87.56 156 ALA A CA 1
ATOM 1135 C C . ALA A 1 156 ? -14.404 10.268 25.059 1.00 87.56 156 ALA A C 1
ATOM 1137 O O . ALA A 1 156 ? -14.505 9.796 23.925 1.00 87.56 156 ALA A O 1
ATOM 1138 N N . HIS A 1 157 ? -15.078 9.787 26.106 1.00 89.19 157 HIS A N 1
ATOM 1139 C CA . HIS A 1 157 ? -15.970 8.634 26.026 1.00 89.19 157 HIS A CA 1
ATOM 1140 C C . HIS A 1 157 ? -17.135 8.869 25.061 1.00 89.19 157 HIS A C 1
ATOM 1142 O O . HIS A 1 157 ? -17.384 8.050 24.179 1.00 89.19 157 HIS A O 1
ATOM 1148 N N . ASP A 1 158 ? -17.809 10.015 25.152 1.00 88.31 158 ASP A N 1
ATOM 1149 C CA . ASP A 1 158 ? -18.933 10.337 24.264 1.00 88.31 158 ASP A CA 1
ATOM 1150 C C . ASP A 1 158 ? -18.503 10.413 22.788 1.00 88.31 158 ASP A C 1
ATOM 1152 O O . ASP A 1 158 ? -19.213 9.943 21.890 1.00 88.31 158 ASP A O 1
ATOM 1156 N N . LEU A 1 159 ? -17.313 10.963 22.518 1.00 87.94 159 LEU A N 1
ATOM 1157 C CA . LEU A 1 159 ? -16.737 11.009 21.174 1.00 87.94 159 LEU A CA 1
ATOM 1158 C C . LEU A 1 159 ? -16.398 9.606 20.650 1.00 87.94 159 LEU A C 1
ATOM 1160 O O . LEU A 1 159 ? -16.693 9.293 19.492 1.00 87.94 159 LEU A O 1
ATOM 1164 N N . LEU A 1 160 ? -15.805 8.763 21.499 1.00 88.50 160 LEU A N 1
ATOM 1165 C CA . LEU A 1 160 ? -15.469 7.377 21.184 1.00 88.50 160 LEU A CA 1
ATOM 1166 C C . LEU A 1 160 ? -16.718 6.546 20.897 1.00 88.50 160 LEU A C 1
ATOM 1168 O O . LEU A 1 160 ? -16.783 5.897 19.857 1.00 88.50 160 LEU A O 1
ATOM 1172 N N . VAL A 1 161 ? -17.748 6.637 21.738 1.00 88.44 161 VAL A N 1
ATOM 1173 C CA . VAL A 1 161 ? -19.030 5.950 21.530 1.00 88.44 161 VAL A CA 1
ATOM 1174 C C . VAL A 1 161 ? -19.668 6.377 20.210 1.00 88.44 161 VAL A C 1
ATOM 1176 O O . VAL A 1 161 ? -20.109 5.532 19.431 1.00 88.44 161 VAL A O 1
ATOM 1179 N N . LYS A 1 162 ? -19.662 7.677 19.895 1.00 87.81 162 LYS A N 1
ATOM 1180 C CA . LYS A 1 162 ? -20.185 8.178 18.618 1.00 87.81 162 LYS A CA 1
ATOM 1181 C C . LYS A 1 162 ? -19.423 7.616 17.415 1.00 87.81 162 LYS A C 1
ATOM 1183 O O . LYS A 1 162 ? -20.025 7.371 16.374 1.00 87.81 162 LYS A O 1
ATOM 1188 N N . LYS A 1 163 ? -18.107 7.421 17.537 1.00 83.81 163 LYS A N 1
ATOM 1189 C CA . LYS A 1 163 ? -17.272 6.811 16.492 1.00 83.81 163 LYS A CA 1
ATOM 1190 C C . LYS A 1 163 ? -17.517 5.312 16.360 1.00 83.81 163 LYS A C 1
ATOM 1192 O O . LYS A 1 163 ? -17.630 4.826 15.242 1.00 83.81 163 LYS A O 1
ATOM 1197 N N . VAL A 1 164 ? -17.654 4.611 17.479 1.00 87.81 164 VAL A N 1
ATOM 1198 C CA . VAL A 1 164 ? -17.959 3.178 17.536 1.00 87.81 164 VAL A CA 1
ATOM 1199 C C . VAL A 1 164 ? -19.314 2.862 16.898 1.00 87.81 164 VAL A C 1
ATOM 1201 O O . VAL A 1 164 ? -19.427 1.882 16.174 1.00 87.81 164 VAL A O 1
ATOM 1204 N N . GLN A 1 165 ? -20.320 3.724 17.068 1.00 86.38 165 GLN A N 1
ATOM 1205 C CA . GLN A 1 165 ? -21.629 3.568 16.414 1.00 86.38 165 GLN A CA 1
ATOM 1206 C C . GLN A 1 165 ? -21.586 3.666 14.878 1.00 86.38 165 GLN A C 1
ATOM 1208 O O . GLN A 1 165 ? -22.558 3.301 14.224 1.00 86.38 165 GLN A O 1
ATOM 1213 N N . LEU A 1 166 ? -20.494 4.170 14.291 1.00 83.31 166 LEU A N 1
ATOM 1214 C CA . LEU A 1 166 ? -20.302 4.199 12.836 1.00 83.31 166 LEU A CA 1
ATOM 1215 C C . LEU A 1 166 ? -19.669 2.907 12.297 1.00 83.31 166 LEU A C 1
ATOM 1217 O O . LEU A 1 166 ? -19.540 2.765 11.079 1.00 83.31 166 LEU A O 1
ATOM 1221 N N . LEU A 1 167 ? -19.242 1.995 13.175 1.00 82.44 167 LEU A N 1
ATOM 1222 C CA . LEU A 1 167 ? -18.697 0.703 12.776 1.00 82.44 167 LEU A CA 1
ATOM 1223 C C . LEU A 1 167 ? -19.816 -0.231 12.279 1.00 82.44 167 LEU A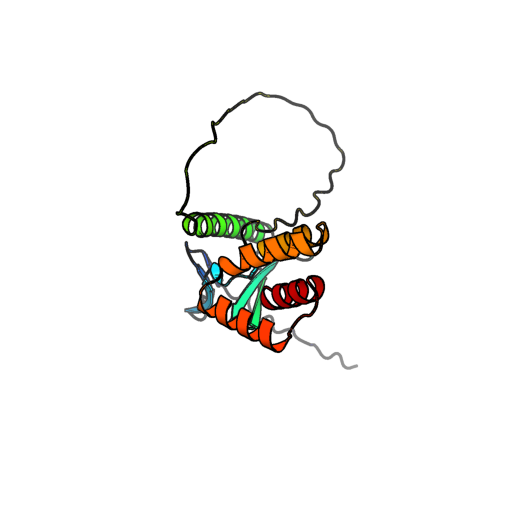 C 1
ATOM 1225 O O . LEU A 1 167 ? -20.960 -0.114 12.719 1.00 82.44 167 LEU A O 1
ATOM 1229 N N . PRO A 1 168 ? -19.504 -1.190 11.389 1.00 85.06 168 PRO A N 1
ATOM 1230 C CA . PRO A 1 168 ? -20.448 -2.232 10.994 1.00 85.06 168 PRO A CA 1
ATOM 1231 C C . PRO A 1 168 ? -20.953 -3.040 12.200 1.00 85.06 168 PRO A C 1
ATOM 1233 O O . PRO A 1 168 ? -20.177 -3.329 13.110 1.00 85.06 168 PRO A O 1
ATOM 1236 N N . ASP A 1 169 ? -22.206 -3.510 12.161 1.00 88.25 169 ASP A N 1
ATOM 1237 C CA . ASP A 1 169 ? -22.853 -4.238 13.274 1.00 88.25 169 ASP A CA 1
ATOM 1238 C C . ASP A 1 169 ? -22.020 -5.410 13.813 1.00 88.25 169 ASP A C 1
ATOM 1240 O O . ASP A 1 169 ? -22.005 -5.682 15.012 1.00 88.25 169 ASP A O 1
ATOM 1244 N N . LYS A 1 170 ? -21.295 -6.104 12.928 1.00 88.12 170 LYS A N 1
ATOM 1245 C CA . LYS A 1 170 ? -20.390 -7.191 13.315 1.00 88.12 170 LYS A CA 1
ATOM 1246 C C . LYS A 1 170 ? -19.283 -6.696 14.254 1.00 88.12 170 LYS A C 1
ATOM 1248 O O . LYS A 1 170 ? -19.082 -7.278 15.310 1.00 88.12 170 LYS A O 1
ATOM 1253 N N . GLU A 1 171 ? -18.601 -5.618 13.879 1.00 89.69 171 GLU A N 1
ATOM 1254 C CA . GLU A 1 171 ? -17.501 -5.044 14.662 1.00 89.69 171 GLU A CA 1
ATOM 1255 C C . GLU A 1 171 ? -18.011 -4.375 15.942 1.00 89.69 171 GLU A C 1
ATOM 1257 O O . GLU A 1 171 ? -17.347 -4.425 16.974 1.00 89.69 171 GLU A O 1
ATOM 1262 N N . LEU A 1 172 ? -19.210 -3.791 15.898 1.00 88.75 172 LEU A N 1
ATOM 1263 C CA . LEU A 1 172 ? -19.870 -3.234 17.074 1.00 88.75 172 LEU A CA 1
ATOM 1264 C C . LEU A 1 172 ? -20.200 -4.323 18.108 1.00 88.75 172 LEU A C 1
ATOM 1266 O O . LEU A 1 172 ? -19.991 -4.126 19.305 1.00 88.75 172 LEU A O 1
ATOM 1270 N N . ASN A 1 173 ? -20.686 -5.481 17.656 1.00 89.38 173 ASN A N 1
ATOM 1271 C CA . ASN A 1 173 ? -20.963 -6.623 18.526 1.00 89.38 173 ASN A CA 1
ATOM 1272 C C . ASN A 1 173 ? -19.683 -7.215 19.127 1.00 89.38 173 ASN A C 1
ATOM 1274 O O . ASN A 1 173 ? -19.656 -7.503 20.324 1.00 89.38 173 ASN A O 1
ATOM 1278 N N . ASP A 1 174 ? -18.622 -7.343 18.328 1.00 90.19 174 ASP A N 1
ATOM 1279 C CA . ASP A 1 174 ? -17.320 -7.831 18.793 1.00 90.19 174 ASP A CA 1
ATOM 1280 C C . ASP A 1 174 ? -16.726 -6.893 19.866 1.00 90.19 174 ASP A C 1
ATOM 1282 O O . ASP A 1 174 ? -16.243 -7.355 20.906 1.00 90.19 174 ASP A O 1
ATOM 1286 N N . LEU A 1 175 ? -16.836 -5.573 19.675 1.00 90.31 175 LEU A N 1
ATOM 1287 C CA . LEU A 1 175 ? -16.422 -4.580 20.669 1.00 90.31 175 LEU A CA 1
ATOM 1288 C C . LEU A 1 175 ? -17.289 -4.620 21.934 1.00 90.31 175 LEU A C 1
ATOM 1290 O O . LEU A 1 175 ? -16.745 -4.609 23.034 1.00 90.31 175 LEU A O 1
ATOM 1294 N N . ASN A 1 176 ? -18.616 -4.706 21.811 1.00 88.88 176 ASN A N 1
ATOM 1295 C CA . ASN A 1 176 ? -19.505 -4.814 22.973 1.00 88.88 176 ASN A CA 1
ATOM 1296 C C . ASN A 1 176 ? -19.214 -6.071 23.799 1.00 88.88 176 ASN A C 1
ATOM 1298 O O . ASN A 1 176 ? -19.207 -6.017 25.028 1.00 88.88 176 ASN A O 1
ATOM 1302 N N . HIS A 1 177 ? -18.921 -7.194 23.140 1.00 90.94 177 HIS A N 1
ATOM 1303 C CA . HIS A 1 177 ? -18.513 -8.404 23.840 1.00 90.94 177 HIS A CA 1
ATOM 1304 C C . HIS A 1 177 ? -17.199 -8.192 24.600 1.00 90.94 177 HIS A C 1
ATOM 1306 O O . HIS A 1 177 ? -17.092 -8.580 25.762 1.00 90.94 177 HIS A O 1
ATOM 1312 N N . LYS A 1 178 ? -16.225 -7.510 23.987 1.00 88.00 178 LYS A N 1
ATOM 1313 C CA . LYS A 1 178 ? -14.947 -7.193 24.632 1.00 88.00 178 LYS A CA 1
ATOM 1314 C C . LYS A 1 178 ? -15.093 -6.217 25.803 1.00 88.00 178 LYS A C 1
ATOM 1316 O O . LYS A 1 178 ? -14.503 -6.448 26.851 1.00 88.00 178 LYS A O 1
ATOM 1321 N N . MET A 1 179 ? -15.943 -5.203 25.665 1.00 87.81 179 MET A N 1
ATOM 1322 C CA . MET A 1 179 ? -16.339 -4.292 26.746 1.00 87.81 179 MET A CA 1
ATOM 1323 C C . MET A 1 179 ? -16.968 -5.038 27.926 1.00 87.81 179 MET A C 1
ATOM 1325 O O . MET A 1 179 ? -16.729 -4.692 29.078 1.00 87.81 179 MET A O 1
ATOM 1329 N N . GLN A 1 180 ? -17.751 -6.082 27.651 1.00 87.88 180 GLN A N 1
ATOM 1330 C CA . GLN A 1 180 ? -18.374 -6.895 28.690 1.00 87.88 180 GLN A CA 1
ATOM 1331 C C . GLN A 1 180 ? -17.398 -7.867 29.370 1.00 87.88 180 GLN A C 1
ATOM 1333 O O . GLN A 1 180 ? -17.604 -8.205 30.532 1.00 87.88 180 GLN A O 1
ATOM 1338 N N . ILE A 1 181 ? -16.349 -8.305 28.665 1.00 90.12 181 ILE A N 1
ATOM 1339 C CA . ILE A 1 181 ? -15.272 -9.133 29.229 1.00 90.12 181 ILE A CA 1
ATOM 1340 C C . ILE A 1 181 ? -14.359 -8.300 30.134 1.00 90.12 181 ILE A C 1
ATOM 1342 O O . ILE A 1 181 ? -14.045 -8.741 31.233 1.00 90.12 181 ILE A O 1
ATOM 1346 N N . GLU A 1 182 ? -13.937 -7.123 29.670 1.00 86.94 182 GLU A N 1
ATOM 1347 C CA . GLU A 1 182 ? -13.036 -6.234 30.420 1.00 86.94 182 GLU A CA 1
ATOM 1348 C C . GLU A 1 182 ? -13.753 -5.530 31.584 1.00 86.94 182 GLU A C 1
ATOM 1350 O O . GLU A 1 182 ? -13.111 -5.182 32.566 1.00 86.94 182 GLU A O 1
ATOM 1355 N N . ALA A 1 183 ? -15.079 -5.355 31.493 1.00 88.19 183 ALA A N 1
ATOM 1356 C CA . ALA A 1 183 ? -15.941 -4.784 32.534 1.00 88.19 183 ALA A CA 1
ATOM 1357 C C . ALA A 1 183 ? -15.363 -3.515 33.209 1.00 88.19 183 ALA A C 1
ATOM 1359 O O . ALA A 1 183 ? -15.214 -3.490 34.431 1.00 88.19 183 ALA A O 1
ATOM 1360 N N . PRO A 1 184 ? -15.052 -2.456 32.435 1.00 87.94 184 PRO A N 1
ATOM 1361 C CA . PRO A 1 184 ? -14.425 -1.249 32.968 1.00 87.94 184 PRO A CA 1
ATOM 1362 C C . PRO A 1 184 ? -15.326 -0.546 33.994 1.00 87.94 184 PRO A C 1
ATOM 1364 O O . PRO A 1 184 ? -16.517 -0.334 33.746 1.00 87.94 184 PRO A O 1
ATOM 1367 N N . GLU A 1 185 ? -14.754 -0.141 35.130 1.00 84.88 185 GLU A N 1
ATOM 1368 C CA . GLU A 1 185 ? -15.476 0.516 36.232 1.00 84.88 185 GLU A CA 1
ATOM 1369 C C . GLU A 1 185 ? -15.431 2.049 36.128 1.00 84.88 185 GLU A C 1
ATOM 1371 O O . GLU A 1 185 ? -16.158 2.761 36.827 1.00 84.88 185 GLU A O 1
ATOM 1376 N N . SER A 1 186 ? -14.599 2.574 35.225 1.00 88.12 186 SER A N 1
ATOM 1377 C CA . SER A 1 186 ? -14.424 4.006 34.989 1.00 88.12 186 SER A CA 1
ATOM 1378 C C . SER A 1 186 ? -14.468 4.377 33.502 1.00 88.12 186 SER A C 1
ATOM 1380 O O . SER A 1 186 ? -14.219 3.561 32.611 1.00 88.12 186 SER A O 1
ATOM 1382 N N . PHE A 1 187 ? -14.756 5.652 33.214 1.00 86.00 187 PHE A N 1
ATOM 1383 C CA . PHE A 1 187 ? -14.701 6.179 31.845 1.00 86.00 187 PHE A CA 1
ATOM 1384 C C . PHE A 1 187 ? -13.291 6.108 31.251 1.00 86.00 187 PHE A C 1
ATOM 1386 O O . PHE A 1 187 ? -13.151 5.972 30.041 1.00 86.00 187 PHE A O 1
ATOM 1393 N N . GLU A 1 188 ? -12.253 6.175 32.084 1.00 87.19 188 GLU A N 1
ATOM 1394 C CA . GLU A 1 188 ? -10.861 6.038 31.658 1.00 87.19 188 GLU A CA 1
ATOM 1395 C C . GLU A 1 188 ? -10.578 4.641 31.102 1.00 87.19 188 GLU A C 1
ATOM 1397 O O . GLU A 1 188 ? -10.145 4.518 29.959 1.00 87.19 188 GLU A O 1
ATOM 1402 N N . GLU A 1 189 ? -10.934 3.598 31.850 1.00 87.88 189 GLU A N 1
ATOM 1403 C CA . GLU A 1 189 ? -10.771 2.207 31.415 1.00 87.88 189 GLU A CA 1
ATOM 1404 C C . GLU A 1 189 ? -11.634 1.894 30.185 1.00 87.88 189 GLU A C 1
ATOM 1406 O O . GLU A 1 189 ? -11.165 1.266 29.237 1.00 87.88 189 GLU A O 1
ATOM 1411 N N . SER A 1 190 ? -12.874 2.397 30.137 1.00 87.12 190 SER A N 1
ATOM 1412 C CA . SER A 1 190 ? -13.742 2.266 28.955 1.00 87.12 190 SER A CA 1
ATOM 1413 C C . SER A 1 190 ? -13.087 2.878 27.709 1.00 87.12 190 SER A C 1
ATOM 1415 O O . SER A 1 190 ? -13.043 2.261 26.640 1.00 87.12 190 SER A O 1
ATOM 1417 N N . ASN A 1 191 ? -12.497 4.069 27.853 1.00 89.25 191 ASN A N 1
ATOM 1418 C CA . ASN A 1 191 ? -11.785 4.734 26.766 1.00 89.25 191 ASN A CA 1
ATOM 1419 C C . ASN A 1 191 ? -10.564 3.928 26.307 1.00 89.25 191 ASN A C 1
ATOM 1421 O O . ASN A 1 191 ? -10.315 3.844 25.103 1.00 89.25 191 ASN A O 1
ATOM 1425 N N . GLU A 1 192 ? -9.820 3.316 27.231 1.00 88.06 192 GLU A N 1
ATOM 1426 C CA . GLU A 1 192 ? -8.687 2.454 26.892 1.00 88.06 192 GLU A CA 1
ATOM 1427 C C . GLU A 1 192 ? -9.121 1.210 26.119 1.00 88.06 192 GLU A C 1
ATOM 1429 O O . GLU A 1 192 ? -8.538 0.925 25.072 1.00 88.06 192 GLU A O 1
ATOM 1434 N N . VAL A 1 193 ? -10.166 0.510 26.567 1.00 89.56 193 VAL A N 1
ATOM 1435 C CA . VAL A 1 193 ? -10.675 -0.699 25.900 1.00 89.56 193 VAL A CA 1
ATOM 1436 C C . VAL A 1 193 ? -11.135 -0.382 24.476 1.00 89.56 193 VAL A C 1
ATOM 1438 O O . VAL A 1 193 ? -10.750 -1.077 23.529 1.00 89.56 193 VAL A O 1
ATOM 1441 N N . ILE A 1 194 ? -11.892 0.705 24.294 1.00 89.00 194 ILE A N 1
ATOM 1442 C CA . ILE A 1 194 ? -12.335 1.151 22.967 1.00 89.00 194 ILE A CA 1
ATOM 1443 C C . ILE A 1 194 ? -11.128 1.525 22.096 1.00 89.00 194 ILE A C 1
ATOM 1445 O O . ILE A 1 194 ? -11.041 1.109 20.940 1.00 89.00 194 ILE A O 1
ATOM 1449 N N . MET A 1 195 ? -10.160 2.267 22.637 1.00 86.81 195 MET A N 1
ATOM 1450 C CA . MET A 1 195 ? -8.957 2.654 21.896 1.00 86.81 195 MET A CA 1
ATOM 1451 C C . MET A 1 195 ? -8.066 1.463 21.535 1.00 86.81 195 MET A C 1
ATOM 1453 O O . MET A 1 195 ? -7.452 1.472 20.472 1.00 86.81 195 MET A O 1
ATOM 1457 N N . ILE A 1 196 ? -7.983 0.440 22.387 1.00 86.25 196 ILE A N 1
ATOM 1458 C CA . ILE A 1 196 ? -7.262 -0.806 22.103 1.00 86.25 196 ILE A CA 1
ATOM 1459 C C . ILE A 1 196 ? -7.941 -1.569 20.967 1.00 86.25 196 ILE A C 1
ATOM 1461 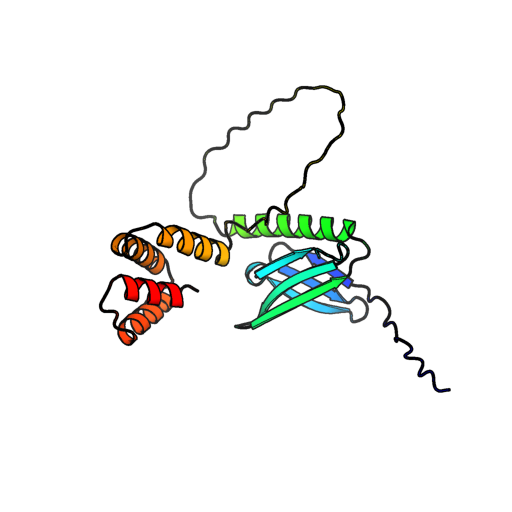O O . ILE A 1 196 ? -7.246 -2.153 20.145 1.00 86.25 196 ILE A O 1
ATOM 1465 N N . TYR A 1 197 ? -9.273 -1.567 20.907 1.00 86.44 197 TYR A N 1
ATOM 1466 C CA . TYR A 1 197 ? -10.009 -2.222 19.827 1.00 86.44 197 TYR A CA 1
ATOM 1467 C C . TYR A 1 197 ? -9.897 -1.481 18.486 1.00 86.44 197 TYR A C 1
ATOM 1469 O O . TYR A 1 197 ? -9.851 -2.115 17.438 1.00 86.44 197 TYR A O 1
ATOM 1477 N N . LEU A 1 198 ? -9.860 -0.145 18.513 1.00 81.81 198 LEU A N 1
ATOM 1478 C CA . LEU A 1 198 ? -9.770 0.686 17.307 1.00 81.81 198 LEU A CA 1
ATOM 1479 C C . LEU A 1 198 ? -8.353 0.768 16.704 1.00 81.81 198 LEU A C 1
ATOM 1481 O O . LEU A 1 198 ? -8.226 1.229 15.568 1.00 81.81 198 LEU A O 1
ATOM 1485 N N . ARG A 1 199 ? -7.307 0.382 17.452 1.00 78.19 199 ARG A N 1
ATOM 1486 C CA . ARG A 1 199 ? -5.912 0.306 16.974 1.00 78.19 199 ARG A CA 1
ATOM 1487 C C . ARG A 1 199 ? -5.643 -0.945 16.152 1.00 78.19 199 ARG A C 1
ATOM 1489 O O . ARG A 1 199 ? -4.955 -0.786 15.118 1.00 78.19 199 ARG A O 1
#